Protein AF-A0A3D9VIT6-F1 (afdb_monomer)

Nearest PDB structures (foldseek):
  8cpz-assembly1_E  TM=2.639E-01  e=2.837E+00  Photorhabdus luminescens
  5lg4-assembly1_A  TM=2.967E-01  e=9.299E+00  Saccharomyces cerevisiae S288C
  8otz-assembly1_DW  TM=2.048E-01  e=6.835E+00  Bos taurus

Organism: Thermasporomyces composti (NCBI:txid696763)

Radius of gyration: 24.79 Å; Cα contacts (8 Å, |Δi|>4): 237; chains: 1; bounding box: 64×34×78 Å

Structure (mmCIF, N/CA/C/O backbone):
data_AF-A0A3D9VIT6-F1
#
_entry.id   AF-A0A3D9VIT6-F1
#
loop_
_atom_site.group_PDB
_atom_site.id
_atom_site.type_symbol
_atom_site.label_atom_id
_atom_site.label_alt_id
_atom_site.label_comp_id
_atom_site.label_asym_id
_atom_site.label_entity_id
_atom_site.label_seq_id
_atom_site.pdbx_PDB_ins_code
_atom_site.Cartn_x
_atom_site.Cartn_y
_atom_site.Cartn_z
_atom_site.occupancy
_atom_site.B_iso_or_equiv
_atom_site.auth_seq_id
_atom_site.auth_comp_id
_atom_site.auth_asym_id
_atom_site.auth_atom_id
_atom_site.pdbx_PDB_model_num
ATOM 1 N N . MET A 1 1 ? 22.195 10.226 -7.897 1.00 50.00 1 MET A N 1
ATOM 2 C CA . MET A 1 1 ? 22.015 10.566 -6.469 1.00 50.00 1 MET A CA 1
ATOM 3 C C . MET A 1 1 ? 22.936 9.678 -5.651 1.00 50.00 1 MET A C 1
ATOM 5 O O . MET A 1 1 ? 23.119 8.538 -6.069 1.00 50.00 1 MET A O 1
ATOM 9 N N . PRO A 1 2 ? 23.545 10.179 -4.566 1.00 62.66 2 PRO A N 1
ATOM 10 C CA . PRO A 1 2 ? 24.382 9.355 -3.700 1.00 62.66 2 PRO A CA 1
ATOM 11 C C . PRO A 1 2 ? 23.553 8.213 -3.101 1.00 62.66 2 PRO A C 1
ATOM 13 O O . PRO A 1 2 ? 22.406 8.417 -2.701 1.00 62.66 2 PRO A O 1
ATOM 16 N N . THR A 1 3 ? 24.118 7.007 -3.085 1.00 66.06 3 THR A N 1
ATOM 17 C CA . THR A 1 3 ? 23.559 5.877 -2.337 1.00 66.06 3 THR A CA 1
ATOM 18 C C . THR A 1 3 ? 23.499 6.252 -0.859 1.00 66.06 3 THR A C 1
ATOM 20 O O . THR A 1 3 ? 24.481 6.819 -0.368 1.00 66.06 3 THR A O 1
ATOM 23 N N . PRO A 1 4 ? 22.399 5.946 -0.148 1.00 63.22 4 PRO A N 1
ATOM 24 C CA . PRO A 1 4 ? 22.295 6.286 1.259 1.00 63.22 4 PRO A CA 1
ATOM 25 C C . PRO A 1 4 ? 23.448 5.649 2.027 1.00 63.22 4 PRO A C 1
ATOM 27 O O . PRO A 1 4 ? 23.769 4.472 1.834 1.00 63.22 4 PRO A O 1
ATOM 30 N N . THR A 1 5 ? 24.115 6.439 2.863 1.00 81.75 5 THR A N 1
ATOM 31 C CA . THR A 1 5 ? 25.260 5.928 3.622 1.00 81.75 5 THR A CA 1
ATOM 32 C C . THR A 1 5 ? 24.779 4.916 4.669 1.00 81.75 5 THR A C 1
ATOM 34 O O . THR A 1 5 ? 23.642 5.007 5.143 1.00 81.75 5 THR A O 1
ATOM 37 N N . PRO A 1 6 ? 25.625 3.962 5.105 1.00 75.31 6 PRO A N 1
ATOM 38 C CA . PRO A 1 6 ? 25.268 3.044 6.187 1.00 75.31 6 PRO A CA 1
ATOM 39 C C . PRO A 1 6 ? 24.760 3.777 7.437 1.00 75.31 6 PRO A C 1
ATOM 41 O O . PRO A 1 6 ? 23.848 3.295 8.100 1.00 75.31 6 PRO A O 1
ATOM 44 N N . ALA A 1 7 ? 25.296 4.971 7.717 1.00 74.88 7 ALA A N 1
ATOM 45 C CA . ALA A 1 7 ? 24.873 5.829 8.819 1.00 74.88 7 AL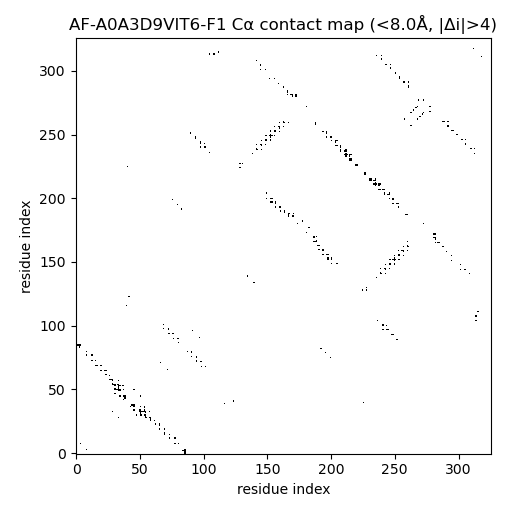A A CA 1
ATOM 46 C C . ALA A 1 7 ? 23.439 6.369 8.657 1.00 74.88 7 ALA A C 1
ATOM 48 O O . ALA A 1 7 ? 22.701 6.423 9.639 1.00 74.88 7 ALA A O 1
ATOM 49 N N . GLU A 1 8 ? 23.012 6.719 7.440 1.00 70.88 8 GLU A N 1
ATOM 50 C CA . GLU A 1 8 ? 21.633 7.148 7.160 1.00 70.88 8 GLU A CA 1
ATOM 51 C C . GLU A 1 8 ? 20.640 6.002 7.353 1.00 70.88 8 GLU A C 1
ATOM 53 O O . GLU A 1 8 ? 19.592 6.192 7.971 1.00 70.88 8 GLU A O 1
ATOM 58 N N . LEU A 1 9 ? 20.993 4.798 6.892 1.00 65.62 9 LEU A N 1
ATOM 59 C CA . LEU A 1 9 ? 20.184 3.593 7.098 1.00 65.62 9 LEU A CA 1
ATOM 60 C C . LEU A 1 9 ? 20.059 3.243 8.589 1.00 65.62 9 LEU A C 1
ATOM 62 O O . LEU A 1 9 ? 18.976 2.887 9.059 1.00 65.62 9 LEU A O 1
ATOM 66 N N . LEU A 1 10 ? 21.145 3.391 9.351 1.00 70.44 10 LEU A N 1
ATOM 67 C CA . LEU A 1 10 ? 21.163 3.160 10.798 1.00 70.44 10 LEU A CA 1
ATOM 68 C C . LEU A 1 10 ? 20.340 4.218 11.545 1.00 70.44 10 LEU A C 1
ATOM 70 O O . LEU A 1 10 ? 19.523 3.873 12.398 1.00 70.44 10 LEU A O 1
ATOM 74 N N . GLY A 1 11 ? 20.484 5.495 11.181 1.00 70.69 11 GLY A N 1
ATOM 75 C CA . GLY A 1 11 ? 19.680 6.593 11.720 1.00 70.69 11 GLY A CA 1
ATOM 76 C C . GLY A 1 11 ? 18.184 6.406 11.460 1.00 70.69 11 GLY A C 1
ATOM 77 O O . GLY A 1 11 ? 17.370 6.638 12.351 1.00 70.69 11 GLY A O 1
ATOM 78 N N . LEU A 1 12 ? 17.822 5.898 10.281 1.00 62.41 12 LEU A N 1
ATOM 79 C CA . LEU A 1 12 ? 16.460 5.502 9.912 1.00 62.41 12 LEU A CA 1
ATOM 80 C C . LEU A 1 12 ? 15.914 4.380 10.798 1.00 62.41 12 LEU A C 1
ATOM 82 O O . LEU A 1 12 ? 14.810 4.494 11.335 1.00 62.41 12 LEU A O 1
ATOM 86 N N . GLY A 1 13 ? 16.696 3.313 10.976 1.00 64.31 13 GLY A N 1
ATOM 87 C CA . GLY A 1 13 ? 16.336 2.209 11.864 1.00 64.31 13 GLY A CA 1
ATOM 88 C C . GLY A 1 13 ? 16.108 2.690 13.297 1.00 64.31 13 GLY A C 1
ATOM 89 O O . GLY A 1 13 ? 15.102 2.344 13.917 1.00 64.31 13 GLY A O 1
ATOM 90 N N . LEU A 1 14 ? 16.988 3.562 13.795 1.00 70.69 14 LEU A N 1
ATOM 91 C CA . LEU A 1 14 ? 16.890 4.147 15.131 1.00 70.69 14 LEU A CA 1
ATOM 92 C C . LEU A 1 14 ? 15.702 5.104 15.272 1.00 70.69 14 LEU A C 1
ATOM 94 O O . LEU A 1 14 ? 15.011 5.048 16.285 1.00 70.69 14 LEU A O 1
ATOM 98 N N . ALA A 1 15 ? 15.413 5.940 14.274 1.00 65.12 15 ALA A N 1
ATOM 99 C CA . ALA A 1 15 ? 14.255 6.833 14.289 1.00 65.12 15 ALA A CA 1
ATOM 100 C C . ALA A 1 15 ? 12.936 6.047 14.273 1.00 65.12 15 ALA A C 1
ATOM 102 O O . ALA A 1 15 ? 12.023 6.357 15.041 1.00 65.12 15 ALA A O 1
ATOM 103 N N . GLY A 1 16 ? 12.852 4.9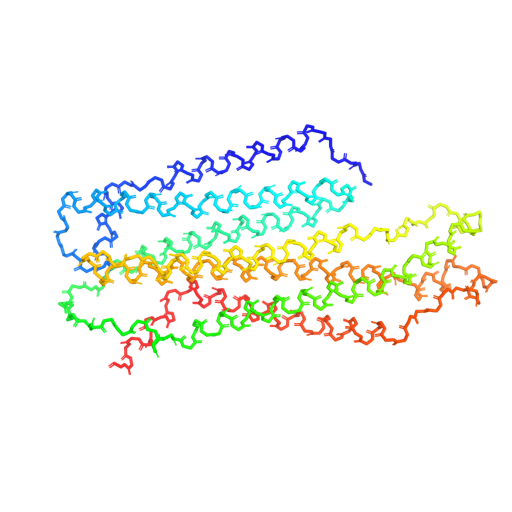87 13.461 1.00 65.31 16 GLY A N 1
ATOM 104 C CA . GLY A 1 16 ? 11.718 4.062 13.455 1.00 65.31 16 GLY A CA 1
ATOM 105 C C . GLY A 1 16 ? 11.545 3.353 14.800 1.00 65.31 16 GLY A C 1
ATOM 106 O O . GLY A 1 16 ? 10.445 3.341 15.354 1.00 65.31 16 GLY A O 1
ATOM 107 N N . ALA A 1 17 ? 12.635 2.839 15.374 1.00 64.94 17 ALA A N 1
ATOM 108 C CA . ALA A 1 17 ? 12.634 2.207 16.693 1.00 64.94 17 ALA A CA 1
ATOM 109 C C . ALA A 1 17 ? 12.287 3.192 17.826 1.00 64.94 17 ALA A C 1
ATOM 111 O O . ALA A 1 17 ? 11.576 2.833 18.763 1.00 64.94 17 ALA A O 1
ATOM 112 N N . ALA A 1 18 ? 12.724 4.448 17.740 1.00 69.88 18 ALA A N 1
ATOM 113 C CA . ALA A 1 18 ? 12.397 5.490 18.708 1.00 69.88 18 ALA A CA 1
ATOM 114 C C . ALA A 1 18 ? 10.925 5.911 18.609 1.00 69.88 18 ALA A C 1
ATOM 116 O O . ALA A 1 18 ? 10.246 5.992 19.632 1.00 69.88 18 ALA A O 1
ATOM 117 N N . ALA A 1 19 ? 10.401 6.114 17.395 1.00 64.75 19 ALA A N 1
ATOM 118 C CA . ALA A 1 19 ? 8.983 6.389 17.162 1.00 64.75 19 ALA A CA 1
ATOM 119 C C . ALA A 1 19 ? 8.105 5.233 17.658 1.00 64.75 19 ALA A C 1
ATOM 121 O O . ALA A 1 19 ? 7.067 5.455 18.282 1.00 64.75 19 ALA A O 1
ATOM 122 N N . ALA A 1 20 ? 8.559 3.997 17.460 1.00 63.09 20 ALA A N 1
ATOM 123 C CA . ALA A 1 20 ? 7.933 2.809 18.010 1.00 63.09 20 ALA A CA 1
ATOM 124 C C . ALA A 1 20 ? 7.961 2.758 19.535 1.00 63.09 20 ALA A C 1
ATOM 126 O O . ALA A 1 20 ? 6.932 2.505 20.155 1.00 63.09 20 ALA A O 1
ATOM 127 N N . GLY A 1 21 ? 9.118 3.016 20.145 1.00 68.44 21 GLY A N 1
ATOM 128 C CA . GLY A 1 21 ? 9.286 3.060 21.594 1.00 68.44 21 GLY A CA 1
ATOM 129 C C . GLY A 1 21 ? 8.421 4.147 22.230 1.00 68.44 21 GLY A C 1
ATOM 130 O O . GLY A 1 21 ? 7.736 3.893 23.220 1.00 68.44 21 GLY A O 1
ATOM 131 N N . LEU A 1 22 ? 8.366 5.334 21.621 1.00 68.69 22 LEU A N 1
ATOM 132 C CA . LEU A 1 22 ? 7.462 6.420 22.008 1.00 68.69 22 LEU A CA 1
ATOM 133 C C . LEU A 1 22 ? 6.002 6.005 21.837 1.00 68.69 22 LEU A C 1
ATOM 135 O O . LEU A 1 22 ? 5.212 6.184 22.760 1.00 68.69 22 LEU A O 1
ATOM 139 N N . GLY A 1 23 ? 5.652 5.381 20.713 1.00 65.62 23 GLY A N 1
ATOM 140 C CA . GLY A 1 23 ? 4.330 4.811 20.476 1.00 65.62 23 GLY A CA 1
ATOM 141 C C . GLY A 1 23 ? 3.940 3.803 21.558 1.00 65.62 23 GLY A C 1
ATOM 142 O O . GLY A 1 23 ? 2.869 3.922 22.146 1.00 65.62 23 GLY A O 1
ATOM 143 N N . LEU A 1 24 ? 4.815 2.855 21.902 1.00 67.75 24 LEU A N 1
ATOM 144 C CA . LEU A 1 24 ? 4.611 1.872 22.975 1.00 67.75 24 LEU A CA 1
ATOM 145 C C . LEU A 1 24 ? 4.418 2.556 24.325 1.00 67.75 24 LEU A C 1
ATOM 147 O O . LEU A 1 24 ? 3.486 2.235 25.063 1.00 67.75 24 LEU A O 1
ATOM 151 N N . ARG A 1 25 ? 5.251 3.551 24.625 1.00 72.06 25 ARG A N 1
ATOM 152 C CA . ARG A 1 25 ? 5.219 4.266 25.899 1.00 72.06 25 ARG A CA 1
ATOM 153 C C . ARG A 1 25 ? 3.948 5.101 26.052 1.00 72.06 25 ARG A C 1
ATOM 155 O O . ARG A 1 25 ? 3.265 4.974 27.065 1.00 72.06 25 ARG A O 1
ATOM 162 N N . PHE A 1 26 ? 3.566 5.876 25.037 1.00 64.88 26 PHE A N 1
ATOM 163 C CA . PHE A 1 26 ? 2.322 6.660 25.032 1.00 64.88 26 PHE A CA 1
ATOM 164 C C . PHE A 1 26 ? 1.064 5.795 24.940 1.00 64.88 26 PHE A C 1
ATOM 166 O O . PHE A 1 26 ? -0.017 6.186 25.405 1.00 64.88 26 PHE A O 1
ATOM 173 N N . SER A 1 27 ? 1.190 4.615 24.338 1.00 65.12 27 SER A N 1
ATOM 174 C CA . SER A 1 27 ? 0.074 3.699 24.159 1.00 65.12 27 SER A CA 1
ATOM 175 C C . SER A 1 27 ? -0.198 2.831 25.379 1.00 65.12 27 SER A C 1
ATOM 177 O O . SER A 1 27 ? -1.279 2.239 25.400 1.00 65.12 27 SER A O 1
ATOM 179 N N . SER A 1 28 ? 0.680 2.830 26.396 1.00 74.62 28 SER A N 1
ATOM 180 C CA . SER A 1 28 ? 0.447 2.160 27.677 1.00 74.62 28 SER A CA 1
ATOM 181 C C . SER A 1 28 ? -0.888 2.643 28.278 1.00 74.62 28 SER A C 1
ATOM 183 O O . SER A 1 28 ? -1.059 3.816 28.632 1.00 74.62 28 SER A O 1
ATOM 185 N N . PRO A 1 29 ? -1.928 1.792 28.286 1.00 73.88 29 PRO A N 1
ATOM 186 C CA . PRO A 1 29 ? -3.218 2.186 28.823 1.00 73.88 29 PRO A CA 1
ATOM 187 C C . PRO A 1 29 ? -3.106 2.266 30.346 1.00 73.88 29 PRO A C 1
ATOM 189 O O . PRO A 1 29 ? -2.609 1.343 31.000 1.00 73.88 29 PRO A O 1
ATOM 192 N N . THR A 1 30 ? -3.542 3.402 30.888 1.00 86.75 30 THR A N 1
ATOM 193 C CA . THR A 1 30 ? -3.724 3.620 32.323 1.00 86.75 30 THR A CA 1
ATOM 194 C C . THR A 1 30 ? -5.074 3.044 32.765 1.00 86.75 30 THR A C 1
ATOM 196 O O . THR A 1 30 ? -5.976 2.929 31.929 1.00 86.75 30 THR A O 1
ATOM 199 N N . PRO A 1 31 ? -5.273 2.742 34.061 1.00 86.88 31 PRO A N 1
ATOM 200 C CA . PRO A 1 31 ? -6.563 2.272 34.579 1.00 86.88 31 PRO A CA 1
ATOM 201 C C . PRO A 1 31 ? -7.725 3.202 34.202 1.00 86.88 31 PRO A C 1
ATOM 203 O O . PRO A 1 31 ? -8.774 2.738 33.776 1.00 86.88 31 PRO A O 1
ATOM 206 N N . ARG A 1 32 ? -7.490 4.525 34.196 1.00 87.56 32 ARG A N 1
ATOM 207 C CA . ARG A 1 32 ? -8.454 5.540 33.723 1.00 87.56 32 ARG A CA 1
ATOM 208 C C . ARG A 1 32 ? -8.879 5.359 32.262 1.00 87.56 32 ARG A C 1
ATOM 210 O O . ARG A 1 32 ? -10.003 5.696 31.902 1.00 87.56 32 ARG A O 1
ATOM 217 N N . ARG A 1 33 ? -7.990 4.863 31.390 1.00 82.56 33 ARG A N 1
ATOM 218 C CA . ARG A 1 33 ? -8.341 4.518 30.000 1.00 82.56 33 ARG A CA 1
ATOM 219 C C . ARG A 1 33 ? -9.168 3.234 29.938 1.00 82.56 33 ARG A C 1
ATOM 221 O O . ARG A 1 33 ? -10.059 3.168 29.098 1.00 82.56 33 ARG A O 1
ATOM 228 N N . GLY A 1 34 ? -8.896 2.260 30.809 1.00 82.19 34 GLY A N 1
ATOM 229 C CA . GLY A 1 34 ? -9.725 1.061 30.977 1.00 82.19 34 GLY A CA 1
ATOM 230 C C . GLY A 1 34 ? -11.140 1.414 31.438 1.00 82.19 34 GLY A C 1
ATOM 231 O O . GLY A 1 34 ? -12.108 1.017 30.801 1.00 82.19 34 GLY A O 1
ATOM 232 N N . GLU A 1 35 ? -11.255 2.275 32.447 1.00 88.62 35 GLU A N 1
ATOM 233 C CA . GLU A 1 35 ? -12.524 2.814 32.947 1.00 88.62 35 GLU A CA 1
ATOM 234 C C . GLU A 1 35 ? -13.296 3.562 31.853 1.00 88.62 35 GLU A C 1
ATOM 236 O O . GLU A 1 35 ? -14.455 3.262 31.579 1.00 88.62 35 GLU A O 1
ATOM 241 N N . ALA A 1 36 ? -12.633 4.497 31.160 1.00 81.62 36 ALA A N 1
ATOM 242 C CA . ALA A 1 36 ? -13.229 5.237 30.052 1.00 81.62 36 ALA A CA 1
ATOM 243 C C . ALA A 1 36 ? -13.733 4.307 28.944 1.00 81.62 36 ALA A C 1
ATOM 245 O O . ALA A 1 36 ? -14.784 4.556 28.354 1.00 81.62 36 ALA A O 1
ATOM 246 N N . PHE A 1 37 ? -12.969 3.256 28.651 1.00 78.69 37 PHE A N 1
ATOM 247 C CA . PHE A 1 37 ? -13.319 2.249 27.665 1.00 78.69 37 PHE A CA 1
ATOM 248 C C . PHE A 1 37 ? -14.556 1.444 28.095 1.00 78.69 37 PHE A C 1
ATOM 250 O O . PHE A 1 37 ? -15.512 1.379 27.327 1.00 78.69 37 PHE A O 1
ATOM 257 N N . LEU A 1 38 ? -14.588 0.930 29.326 1.00 79.81 38 LEU A N 1
ATOM 258 C CA . LEU A 1 38 ? -15.734 0.196 29.877 1.00 79.81 38 LEU A CA 1
ATOM 259 C C . LEU A 1 38 ? -16.996 1.069 29.959 1.00 79.81 38 LEU A C 1
ATOM 261 O O . LEU A 1 38 ? -18.077 0.628 29.569 1.00 79.81 38 LEU A O 1
ATOM 265 N N . GLN A 1 39 ? -16.854 2.338 30.347 1.00 81.19 39 GLN A N 1
ATOM 266 C CA . GLN A 1 39 ? -17.941 3.324 30.329 1.00 81.19 39 GLN A CA 1
ATOM 267 C C . GLN A 1 39 ? -18.477 3.568 28.914 1.00 81.19 39 GLN A C 1
ATOM 269 O O . GLN A 1 39 ? -19.689 3.617 28.715 1.00 81.19 39 GLN A O 1
ATOM 274 N N . CYS A 1 40 ? -17.600 3.689 27.908 1.00 71.19 40 CYS A N 1
ATOM 275 C CA . CYS A 1 40 ? -18.025 3.811 26.506 1.00 71.19 40 CYS A CA 1
ATOM 276 C C . CYS A 1 40 ? -18.786 2.573 26.022 1.00 71.19 40 CYS A C 1
ATOM 278 O O . CYS A 1 40 ? -19.615 2.674 25.121 1.00 71.19 40 CYS A O 1
ATOM 280 N N . CYS A 1 41 ? -18.504 1.420 26.618 1.00 65.81 41 CYS A N 1
ATOM 281 C CA . CYS A 1 41 ? -19.188 0.166 26.349 1.00 65.81 41 CYS A CA 1
ATOM 282 C C . CYS A 1 41 ? -20.458 -0.030 27.194 1.00 65.81 41 CYS A C 1
ATOM 284 O O . CYS A 1 41 ? -21.109 -1.063 27.072 1.00 65.81 41 CYS A O 1
ATOM 286 N N . GLY A 1 42 ? -20.847 0.962 28.004 1.00 74.19 42 GLY A N 1
ATOM 287 C CA . GLY A 1 42 ? -22.096 0.951 28.763 1.00 74.19 42 GLY A CA 1
ATOM 288 C C . GLY A 1 42 ? -22.000 0.380 30.177 1.00 74.19 42 GLY A C 1
ATOM 289 O O . GLY A 1 42 ? -23.034 0.222 30.825 1.00 74.19 42 GLY A O 1
ATOM 290 N N . VAL A 1 43 ? -20.799 0.090 30.683 1.00 77.94 43 VAL A N 1
ATOM 291 C CA . VAL A 1 43 ? -20.600 -0.309 32.084 1.00 77.94 43 VAL A CA 1
ATOM 292 C C . VAL A 1 43 ? -20.678 0.947 32.955 1.00 77.94 43 VAL A C 1
ATOM 294 O O . VAL A 1 43 ? -19.792 1.797 32.915 1.00 77.94 43 VAL A O 1
ATOM 297 N N . ALA A 1 44 ? -21.774 1.100 33.704 1.00 82.62 44 ALA A N 1
ATOM 298 C CA . ALA A 1 44 ? -22.088 2.342 34.420 1.00 82.62 44 ALA A CA 1
ATOM 299 C C . ALA A 1 44 ? -21.147 2.637 35.605 1.00 82.62 44 ALA A C 1
ATOM 301 O O . ALA A 1 44 ? -20.917 3.801 35.922 1.00 82.62 44 ALA A O 1
ATOM 302 N N . ALA A 1 45 ? -20.600 1.599 36.241 1.00 89.62 45 ALA A N 1
ATOM 303 C CA . ALA A 1 45 ? -19.676 1.712 37.367 1.00 89.62 45 ALA A CA 1
ATOM 304 C C . ALA A 1 45 ? -18.671 0.547 37.326 1.00 89.62 45 ALA A C 1
ATOM 306 O O . ALA A 1 45 ? -18.852 -0.430 38.054 1.00 89.62 45 ALA A O 1
ATOM 307 N N . PRO A 1 46 ? -17.669 0.596 36.428 1.00 85.94 46 PRO A N 1
ATOM 308 C CA . PRO A 1 46 ? -16.703 -0.485 36.305 1.00 85.94 46 PRO A CA 1
ATOM 309 C C . PRO A 1 46 ? -15.873 -0.590 37.583 1.00 85.94 46 PRO A C 1
ATOM 311 O O . PRO A 1 46 ? -15.414 0.419 38.129 1.00 85.94 46 PRO A O 1
ATOM 314 N N . THR A 1 47 ? -15.677 -1.810 38.069 1.00 91.50 47 THR A N 1
ATOM 315 C CA . THR A 1 47 ? -14.854 -2.035 39.263 1.00 91.50 47 THR A CA 1
ATOM 316 C C . THR A 1 47 ? -13.375 -1.735 38.963 1.00 91.50 47 THR A C 1
ATOM 318 O O . THR A 1 47 ? -12.957 -1.770 37.798 1.00 91.50 47 THR A O 1
ATOM 321 N N . PRO A 1 48 ? -12.538 -1.433 39.977 1.00 94.00 48 PRO A N 1
ATOM 322 C CA . PRO A 1 48 ? -11.106 -1.205 39.766 1.00 94.00 48 PRO A CA 1
ATOM 323 C C . PRO A 1 48 ? -10.423 -2.394 39.077 1.00 94.00 48 PRO A C 1
ATOM 325 O O . PRO A 1 48 ? -9.614 -2.200 38.170 1.00 94.00 48 PRO A O 1
ATOM 328 N N . GLU A 1 49 ? -10.818 -3.617 39.445 1.00 86.88 49 GLU A N 1
ATOM 329 C CA . GLU A 1 49 ? -10.324 -4.852 38.834 1.00 86.88 49 GLU A CA 1
ATOM 330 C C . GLU A 1 49 ? -10.732 -4.984 37.360 1.00 86.88 49 GLU A C 1
ATOM 332 O O . GLU A 1 49 ? -9.904 -5.337 36.521 1.00 86.88 49 GLU A O 1
ATOM 337 N N . GLU A 1 50 ? -11.981 -4.664 37.007 1.00 85.31 50 GLU A N 1
ATOM 338 C CA . GLU A 1 50 ? -12.431 -4.639 35.608 1.00 85.31 50 GLU A CA 1
ATOM 339 C C . GLU A 1 50 ? -11.659 -3.598 34.795 1.00 85.31 50 GLU A C 1
ATOM 341 O O . GLU A 1 50 ? -11.233 -3.875 33.671 1.00 85.31 50 GLU A O 1
ATOM 346 N N . CYS A 1 51 ? -11.421 -2.414 35.366 1.00 89.56 51 CYS A N 1
ATOM 347 C CA . CYS A 1 51 ? -10.636 -1.360 34.724 1.00 89.56 51 CYS A CA 1
ATOM 348 C C . CYS A 1 51 ? -9.196 -1.809 34.453 1.00 89.56 51 CYS A C 1
ATOM 350 O O . CYS A 1 51 ? -8.643 -1.505 33.392 1.00 89.56 51 CYS A O 1
ATOM 352 N N . GLU A 1 52 ? -8.587 -2.541 35.385 1.00 88.44 52 GLU A N 1
ATOM 353 C CA . GLU A 1 52 ? -7.236 -3.079 35.242 1.00 88.44 52 GLU A CA 1
ATOM 354 C C . GLU A 1 52 ? -7.170 -4.222 34.218 1.00 88.44 52 GLU A C 1
ATOM 356 O O . GLU A 1 52 ? -6.270 -4.235 33.369 1.00 88.44 52 GLU A O 1
ATOM 361 N N . ARG A 1 53 ? -8.165 -5.119 34.196 1.00 82.50 53 ARG A N 1
ATOM 362 C CA . ARG A 1 53 ? -8.295 -6.157 33.157 1.00 82.50 53 ARG A CA 1
ATOM 363 C C . ARG A 1 53 ? -8.496 -5.542 31.775 1.00 82.50 53 ARG A C 1
ATOM 365 O O . ARG A 1 53 ? -7.785 -5.900 30.839 1.00 82.50 53 ARG A O 1
ATOM 372 N N . ALA A 1 54 ? -9.376 -4.550 31.648 1.00 81.19 54 ALA A N 1
ATOM 373 C CA . ALA A 1 54 ? -9.605 -3.830 30.396 1.00 81.19 54 ALA A CA 1
ATOM 374 C C . ALA A 1 54 ? -8.353 -3.074 29.926 1.00 81.19 54 ALA A C 1
ATOM 376 O O . ALA A 1 54 ? -8.025 -3.078 28.738 1.00 81.19 54 ALA A O 1
ATOM 377 N N . ALA A 1 55 ? -7.610 -2.449 30.844 1.00 84.94 55 ALA A N 1
ATOM 378 C CA . ALA A 1 55 ? -6.338 -1.814 30.518 1.00 84.94 55 ALA A CA 1
ATOM 379 C C . ALA A 1 55 ? -5.304 -2.848 30.043 1.00 84.94 55 ALA A C 1
ATOM 381 O O . ALA A 1 55 ? -4.645 -2.629 29.027 1.00 84.94 55 ALA A O 1
ATOM 382 N N . THR A 1 56 ? -5.190 -3.990 30.720 1.00 82.69 56 THR A N 1
ATOM 383 C CA . THR A 1 56 ? -4.275 -5.076 30.334 1.00 82.69 56 THR A CA 1
ATOM 384 C C . THR A 1 56 ? -4.626 -5.633 28.958 1.00 82.69 56 THR A C 1
ATOM 386 O O . THR A 1 56 ? -3.752 -5.731 28.094 1.00 82.69 56 THR A O 1
ATOM 389 N N . TYR A 1 57 ? -5.913 -5.865 28.702 1.00 78.31 57 TYR A N 1
ATOM 390 C CA . TYR A 1 57 ? -6.429 -6.267 27.397 1.00 78.31 57 TYR A CA 1
ATOM 391 C C . TYR A 1 57 ? -6.040 -5.265 26.298 1.00 78.31 57 TYR A C 1
ATOM 393 O O . TYR A 1 57 ? -5.436 -5.631 25.287 1.00 78.31 57 TYR A O 1
ATOM 401 N N . LEU A 1 58 ? -6.306 -3.969 26.511 1.00 78.12 58 LEU A N 1
ATOM 402 C CA . LEU A 1 58 ? -5.952 -2.914 25.554 1.00 78.12 58 LEU A CA 1
ATOM 403 C C . LEU A 1 58 ? -4.442 -2.836 25.311 1.00 78.12 58 LEU A C 1
ATOM 405 O O . LEU A 1 58 ? -4.025 -2.513 24.198 1.00 78.12 58 LEU A O 1
ATOM 409 N N . ARG A 1 59 ? -3.626 -3.119 26.332 1.00 83.19 59 ARG A N 1
ATOM 410 C CA . ARG A 1 59 ? -2.161 -3.105 26.249 1.00 83.19 59 ARG A CA 1
ATOM 411 C C . ARG A 1 59 ? -1.671 -4.234 25.356 1.00 83.19 59 ARG A C 1
ATOM 413 O O . ARG A 1 59 ? -0.921 -3.971 24.421 1.00 83.19 59 ARG A O 1
ATOM 420 N N . GLN A 1 60 ? -2.148 -5.449 25.604 1.00 76.50 60 GLN A N 1
ATOM 421 C CA . GLN A 1 60 ? -1.769 -6.636 24.843 1.00 76.50 60 GLN A CA 1
ATOM 422 C C . GLN A 1 60 ? -2.202 -6.506 23.374 1.00 76.50 60 GLN A C 1
ATOM 424 O O . GLN A 1 60 ? -1.425 -6.779 22.461 1.00 76.50 60 GLN A O 1
ATOM 429 N N . HIS A 1 61 ? -3.404 -5.974 23.129 1.00 70.94 61 HIS A N 1
ATOM 430 C CA . HIS A 1 61 ? -3.912 -5.771 21.772 1.00 70.94 61 HIS A CA 1
ATOM 431 C C . HIS A 1 61 ? -3.172 -4.656 21.015 1.00 70.94 61 HIS A C 1
ATOM 433 O O . HIS A 1 61 ? -2.858 -4.801 19.832 1.00 70.94 61 HIS A O 1
ATOM 439 N N . ARG A 1 62 ? -2.834 -3.548 21.694 1.00 75.38 62 ARG A N 1
ATOM 440 C CA . ARG A 1 62 ? -2.006 -2.482 21.106 1.00 75.38 62 ARG A CA 1
ATOM 441 C C . ARG A 1 62 ? -0.588 -2.943 20.829 1.00 75.38 62 ARG A C 1
ATOM 443 O O . ARG A 1 62 ? -0.046 -2.526 19.818 1.00 75.38 62 ARG A O 1
ATOM 450 N N . GLN A 1 63 ? -0.002 -3.786 21.674 1.00 74.75 63 GLN A N 1
ATOM 451 C CA . GLN A 1 63 ? 1.339 -4.318 21.442 1.00 74.75 63 GLN A CA 1
ATOM 452 C C . GLN A 1 63 ? 1.403 -5.140 20.162 1.00 74.75 63 GLN A C 1
ATOM 454 O O . GLN A 1 63 ? 2.304 -4.907 19.372 1.00 74.75 63 GLN A O 1
ATOM 459 N N . ILE A 1 64 ? 0.432 -6.020 19.901 1.00 70.00 64 ILE A N 1
ATOM 460 C CA . ILE A 1 64 ? 0.408 -6.802 18.654 1.00 70.00 64 ILE A CA 1
ATOM 461 C C . ILE A 1 64 ? 0.310 -5.873 17.443 1.00 70.00 64 ILE A C 1
ATOM 463 O O . ILE A 1 64 ? 1.088 -6.004 16.504 1.00 70.00 64 ILE A O 1
ATOM 467 N N . PHE A 1 65 ? -0.605 -4.901 17.474 1.00 68.31 65 PHE A N 1
ATOM 468 C CA . PHE A 1 65 ? -0.794 -3.983 16.350 1.00 68.31 65 PHE A CA 1
ATOM 469 C C . PHE A 1 65 ? 0.414 -3.075 16.136 1.00 68.31 65 PHE A C 1
ATOM 471 O O . PHE A 1 65 ? 0.818 -2.813 15.008 1.00 68.31 65 PHE A O 1
ATOM 478 N N . LEU A 1 66 ? 1.000 -2.599 17.231 1.00 70.00 66 LEU A N 1
ATOM 479 C CA . LEU A 1 66 ? 2.153 -1.727 17.192 1.00 70.00 66 LEU A CA 1
ATOM 480 C C . LEU A 1 66 ? 3.374 -2.505 16.731 1.00 70.00 66 LEU A C 1
ATOM 482 O O . LEU A 1 66 ? 4.035 -2.013 15.839 1.00 70.00 66 LEU A O 1
ATOM 486 N N . VAL A 1 67 ? 3.619 -3.721 17.222 1.00 68.50 67 VAL A N 1
ATOM 487 C CA . VAL A 1 67 ? 4.663 -4.607 16.688 1.00 68.50 67 VAL A CA 1
ATOM 488 C C . VAL A 1 67 ? 4.426 -4.860 15.206 1.00 68.50 67 VAL A C 1
ATOM 490 O O . VAL A 1 67 ? 5.365 -4.740 14.436 1.00 68.50 67 VAL A O 1
ATOM 493 N N . LEU A 1 68 ? 3.195 -5.120 14.767 1.00 66.88 68 LEU A N 1
ATOM 494 C CA . LEU A 1 68 ? 2.919 -5.326 13.348 1.00 66.88 68 LEU A CA 1
ATOM 495 C C . LEU A 1 68 ? 3.244 -4.067 12.529 1.00 66.88 68 LEU A C 1
ATOM 497 O O . LEU A 1 68 ? 3.996 -4.151 11.574 1.00 66.88 68 LEU A O 1
ATOM 501 N N . VAL A 1 69 ? 2.769 -2.885 12.922 1.00 67.94 69 VAL A N 1
ATOM 502 C CA . VAL A 1 69 ? 3.027 -1.624 12.197 1.00 67.94 69 VAL A CA 1
ATOM 503 C C . VAL A 1 69 ? 4.500 -1.211 12.269 1.00 67.94 69 VAL A C 1
ATOM 505 O O . VAL A 1 69 ? 5.083 -0.801 11.271 1.00 67.94 69 VAL A O 1
ATOM 508 N N . VAL A 1 70 ? 5.121 -1.337 13.436 1.00 65.50 70 VAL A N 1
ATOM 509 C CA . VAL A 1 70 ? 6.516 -0.962 13.693 1.00 65.50 70 VAL A CA 1
ATOM 510 C C . VAL A 1 70 ? 7.496 -1.954 13.115 1.00 65.50 70 VAL A C 1
ATOM 512 O O . VAL A 1 70 ? 8.602 -1.554 12.813 1.00 65.50 70 VAL A O 1
ATOM 515 N N . LEU A 1 71 ? 7.166 -3.231 12.984 1.00 65.75 71 LEU A N 1
ATOM 516 C CA . LEU A 1 71 ? 8.071 -4.176 12.342 1.00 65.75 71 LEU A CA 1
ATOM 517 C C . LEU A 1 71 ? 7.882 -4.114 10.827 1.00 65.75 71 LEU A C 1
ATOM 519 O O . LEU A 1 71 ? 8.856 -4.078 10.081 1.00 65.75 71 LEU A O 1
ATOM 523 N N . LEU A 1 72 ? 6.627 -4.040 10.374 1.00 68.25 72 LEU A N 1
ATOM 524 C CA . LEU A 1 72 ? 6.299 -4.035 8.957 1.00 68.25 72 LEU A CA 1
ATOM 525 C C . LEU A 1 72 ? 6.778 -2.742 8.298 1.00 68.25 72 LEU A C 1
ATOM 527 O O . LEU A 1 72 ? 7.482 -2.819 7.310 1.00 68.25 72 LEU A O 1
ATOM 531 N N . VAL A 1 73 ? 6.494 -1.548 8.825 1.00 66.12 73 VAL A N 1
ATOM 532 C CA . VAL A 1 73 ? 6.820 -0.303 8.102 1.00 66.12 73 VAL A CA 1
ATOM 533 C C . VAL A 1 73 ? 8.330 -0.068 7.921 1.00 66.12 73 VAL A C 1
ATOM 535 O O . VAL A 1 73 ? 8.759 0.060 6.774 1.00 66.12 73 VAL A O 1
ATOM 538 N N . PRO A 1 74 ? 9.179 -0.039 8.961 1.00 62.31 74 PRO A N 1
ATOM 539 C CA . PRO A 1 74 ? 10.623 0.068 8.777 1.00 62.31 74 PRO A CA 1
ATOM 540 C C . PRO A 1 74 ? 11.241 -1.204 8.189 1.00 62.31 74 PRO A C 1
ATOM 542 O O . PRO A 1 74 ? 12.240 -1.082 7.494 1.00 62.31 74 PRO A O 1
ATOM 545 N N . GLY A 1 75 ? 10.648 -2.392 8.368 1.00 66.75 75 GLY A N 1
ATOM 546 C CA . GLY A 1 75 ? 11.069 -3.599 7.648 1.00 66.75 75 GLY A CA 1
ATOM 547 C C . GLY A 1 75 ? 10.890 -3.454 6.133 1.00 66.75 75 GLY A C 1
ATOM 548 O O . GLY A 1 75 ? 11.830 -3.667 5.373 1.00 66.75 75 GLY A O 1
ATOM 549 N N . LEU A 1 76 ? 9.718 -2.988 5.694 1.00 65.81 76 LEU A N 1
ATOM 550 C CA . LEU A 1 76 ? 9.419 -2.644 4.301 1.00 65.81 76 LEU A CA 1
ATOM 551 C C . LEU A 1 76 ? 10.349 -1.532 3.803 1.00 65.81 76 LEU A C 1
ATOM 553 O O . LEU A 1 76 ? 10.916 -1.644 2.721 1.00 65.81 76 LEU A O 1
ATOM 557 N N . THR A 1 77 ? 10.555 -0.490 4.612 1.00 64.12 77 THR A N 1
ATOM 558 C CA . THR A 1 77 ? 11.437 0.642 4.280 1.00 64.12 77 THR A CA 1
ATOM 559 C C . THR A 1 77 ? 12.888 0.181 4.111 1.00 64.12 77 THR A C 1
ATOM 561 O O . THR A 1 77 ? 13.531 0.509 3.116 1.00 64.12 77 THR A O 1
ATOM 564 N N . GLY A 1 78 ? 13.398 -0.639 5.031 1.00 65.38 78 GLY A N 1
ATOM 565 C CA . GLY A 1 78 ? 14.746 -1.203 4.979 1.00 65.38 78 GLY A CA 1
ATOM 566 C C . GLY A 1 78 ? 14.939 -2.123 3.777 1.00 65.38 78 GLY A C 1
ATOM 567 O O . GLY A 1 78 ? 15.908 -1.962 3.040 1.00 65.38 78 GLY A O 1
ATOM 568 N N . LEU A 1 79 ? 13.978 -3.015 3.509 1.00 66.81 79 LEU A N 1
ATOM 569 C CA . LEU A 1 79 ? 13.996 -3.871 2.319 1.00 66.81 79 LEU A CA 1
ATOM 570 C C . LEU A 1 79 ? 14.002 -3.048 1.026 1.00 66.81 79 LEU A C 1
ATOM 572 O O . LEU A 1 79 ? 14.750 -3.371 0.110 1.00 66.81 79 LEU A O 1
ATOM 576 N N . THR A 1 80 ? 13.230 -1.959 0.954 1.00 64.81 80 THR A N 1
ATOM 577 C CA . THR A 1 80 ? 13.250 -1.065 -0.217 1.00 64.81 80 THR A CA 1
ATOM 578 C C . THR A 1 80 ? 14.566 -0.304 -0.362 1.00 64.81 80 THR A C 1
ATOM 580 O O . THR A 1 80 ? 15.036 -0.127 -1.483 1.00 64.81 80 THR A O 1
ATOM 583 N N . ALA A 1 81 ? 15.191 0.102 0.744 1.00 65.00 81 ALA A N 1
ATOM 584 C CA . ALA A 1 81 ? 16.467 0.810 0.725 1.00 65.00 81 ALA A CA 1
ATOM 585 C C . ALA A 1 81 ? 17.629 -0.093 0.275 1.00 65.00 81 ALA A C 1
ATOM 587 O O . ALA A 1 81 ? 18.512 0.363 -0.450 1.00 65.00 81 ALA A O 1
ATOM 588 N N . LEU A 1 82 ? 17.595 -1.383 0.629 1.00 66.69 82 LEU A N 1
ATOM 589 C CA . LEU A 1 82 ? 18.585 -2.377 0.194 1.00 66.69 82 LEU A CA 1
ATOM 590 C C . LEU A 1 82 ? 18.587 -2.614 -1.323 1.00 66.69 82 LEU A C 1
ATOM 592 O O . LEU A 1 82 ? 19.595 -3.060 -1.863 1.00 66.69 82 LEU A O 1
ATOM 596 N N . VAL A 1 83 ? 17.496 -2.291 -2.025 1.00 68.00 83 VAL A N 1
ATOM 597 C CA . VAL A 1 83 ? 17.423 -2.416 -3.492 1.00 68.00 83 VAL A CA 1
ATOM 598 C C . VAL A 1 83 ? 18.191 -1.287 -4.209 1.00 68.00 83 VAL A C 1
ATOM 600 O O . VAL A 1 83 ? 18.413 -1.371 -5.411 1.00 68.00 83 VAL A O 1
ATOM 603 N N . GLY A 1 84 ? 18.688 -0.270 -3.490 1.00 56.94 84 GLY A N 1
ATOM 604 C CA . GLY A 1 84 ? 19.782 0.595 -3.962 1.00 56.94 84 GLY A CA 1
ATOM 605 C C . GLY A 1 84 ? 19.450 1.601 -5.073 1.00 56.94 84 GLY A C 1
ATOM 606 O O . GLY A 1 84 ? 20.346 2.289 -5.557 1.00 56.94 84 GLY A O 1
ATOM 607 N N . GLU A 1 85 ? 18.188 1.745 -5.477 1.00 58.31 85 GLU A N 1
ATOM 608 C CA . GLU A 1 85 ? 17.790 2.704 -6.513 1.00 58.31 85 GLU A CA 1
ATOM 609 C C . GLU A 1 85 ? 17.433 4.064 -5.886 1.00 58.31 85 GLU A C 1
ATOM 611 O O . GLU A 1 85 ? 16.492 4.172 -5.102 1.00 58.31 85 GLU A O 1
ATOM 616 N N . GLY A 1 86 ? 18.196 5.108 -6.232 1.00 55.06 86 GLY A N 1
ATOM 617 C CA . GLY A 1 86 ? 18.224 6.445 -5.612 1.00 55.06 86 GLY A CA 1
ATOM 618 C C . GLY A 1 86 ? 16.961 7.321 -5.682 1.00 55.06 86 GLY A C 1
ATOM 619 O O . GLY A 1 86 ? 17.079 8.542 -5.672 1.00 55.06 86 GLY A O 1
ATOM 620 N N . GLU A 1 87 ? 15.758 6.750 -5.710 1.00 59.19 87 GLU A N 1
ATOM 621 C CA . GLU A 1 87 ? 14.497 7.467 -5.479 1.00 59.19 87 GLU A CA 1
ATOM 622 C C . GLU A 1 87 ? 14.098 7.402 -4.001 1.00 59.19 87 GLU A C 1
ATOM 624 O O . GLU A 1 87 ? 13.022 6.920 -3.634 1.00 59.19 87 GLU A O 1
ATOM 629 N N . ALA A 1 88 ? 14.971 7.916 -3.132 1.00 56.47 88 ALA A N 1
ATOM 630 C CA . ALA A 1 88 ? 14.702 8.004 -1.700 1.00 56.47 88 ALA A CA 1
ATOM 631 C C . ALA A 1 88 ? 13.323 8.643 -1.424 1.00 56.47 88 ALA A C 1
ATOM 633 O O . ALA A 1 88 ? 12.596 8.196 -0.544 1.00 56.47 88 ALA A O 1
ATOM 634 N N . SER A 1 89 ? 12.907 9.631 -2.225 1.00 58.62 89 SER A N 1
ATOM 635 C CA . SER A 1 89 ? 11.634 10.354 -2.074 1.00 58.62 89 SER A CA 1
ATOM 636 C C . SER A 1 89 ? 10.384 9.466 -2.103 1.00 58.62 89 SER A C 1
ATOM 638 O O . SER A 1 89 ? 9.421 9.747 -1.388 1.00 58.62 89 SER A O 1
ATOM 640 N N . LEU A 1 90 ? 10.380 8.384 -2.887 1.00 57.69 90 LEU A N 1
ATOM 641 C CA . LEU A 1 90 ? 9.228 7.487 -2.995 1.00 57.69 90 LEU A CA 1
ATOM 642 C C . LEU A 1 90 ? 9.150 6.562 -1.776 1.00 57.69 90 LEU A C 1
ATOM 644 O O . LEU A 1 90 ? 8.073 6.354 -1.227 1.00 57.69 90 LEU A O 1
ATOM 648 N N . ILE A 1 91 ? 10.302 6.099 -1.294 1.00 56.06 91 ILE A N 1
ATOM 649 C CA . ILE A 1 91 ? 10.435 5.301 -0.070 1.00 56.06 91 ILE A CA 1
ATOM 650 C C . ILE A 1 91 ? 10.017 6.129 1.154 1.00 56.06 91 ILE A C 1
ATOM 652 O O . ILE A 1 91 ? 9.212 5.667 1.960 1.00 56.06 91 ILE A O 1
ATOM 656 N N . TRP A 1 92 ? 10.467 7.384 1.245 1.00 58.44 92 TRP A N 1
ATOM 657 C CA . TRP A 1 92 ? 10.060 8.322 2.297 1.00 58.44 92 TRP A CA 1
ATOM 658 C C . TRP A 1 92 ? 8.565 8.659 2.241 1.00 58.44 92 TRP A C 1
ATOM 660 O O . TRP A 1 92 ? 7.926 8.762 3.286 1.00 58.44 92 TRP A O 1
ATOM 670 N N . GLY A 1 93 ? 7.984 8.778 1.044 1.00 59.25 93 GLY A N 1
ATOM 671 C CA . GLY A 1 93 ? 6.548 9.004 0.864 1.00 59.25 93 GLY A CA 1
ATOM 672 C C . GLY A 1 93 ? 5.688 7.805 1.273 1.00 59.25 93 GLY A C 1
ATOM 673 O O . GLY A 1 93 ? 4.665 7.985 1.930 1.00 59.25 93 GLY A O 1
ATOM 674 N N . LEU A 1 94 ? 6.108 6.579 0.942 1.00 58.12 94 LEU A N 1
ATOM 675 C CA . LEU A 1 94 ? 5.401 5.353 1.330 1.00 58.12 94 LEU A CA 1
ATOM 676 C C . LEU A 1 94 ? 5.545 5.074 2.831 1.00 58.12 94 LEU A C 1
ATOM 678 O O . LEU A 1 94 ? 4.549 4.813 3.499 1.00 58.12 94 LEU A O 1
ATOM 682 N N . ALA A 1 95 ? 6.760 5.178 3.376 1.00 58.84 95 ALA A N 1
ATOM 683 C CA . ALA A 1 95 ? 7.027 4.972 4.797 1.00 58.84 95 ALA A CA 1
ATOM 684 C C . ALA A 1 95 ? 6.365 6.061 5.653 1.00 58.84 95 ALA A C 1
ATOM 686 O O . ALA A 1 95 ? 5.636 5.753 6.594 1.00 58.84 95 ALA A O 1
ATOM 687 N N . GLY A 1 96 ? 6.534 7.333 5.285 1.00 57.81 96 GLY A N 1
ATOM 688 C CA . GLY A 1 96 ? 5.882 8.465 5.942 1.00 57.81 96 GLY A CA 1
ATOM 689 C C . GLY A 1 96 ? 4.361 8.443 5.789 1.00 57.81 96 GLY A C 1
ATOM 690 O O . GLY A 1 96 ? 3.655 8.764 6.738 1.00 57.81 96 GLY A O 1
ATOM 691 N N . GLY A 1 97 ? 3.842 7.998 4.643 1.00 58.06 97 GLY A N 1
ATOM 692 C CA . GLY A 1 97 ? 2.409 7.825 4.402 1.00 58.06 97 GLY A CA 1
ATOM 693 C C . GLY A 1 97 ? 1.798 6.669 5.195 1.00 58.06 97 GLY A C 1
ATOM 694 O O . GLY A 1 97 ? 0.695 6.808 5.716 1.00 58.06 97 GLY A O 1
ATOM 695 N N . LEU A 1 98 ? 2.516 5.556 5.358 1.00 59.59 98 LEU A N 1
ATOM 696 C CA . LEU A 1 98 ? 2.083 4.424 6.182 1.00 59.59 98 LEU A CA 1
ATOM 697 C C . LEU A 1 98 ? 2.146 4.743 7.674 1.00 59.59 98 LEU A C 1
ATOM 699 O O . LEU A 1 98 ? 1.170 4.504 8.383 1.00 59.59 98 LEU A O 1
ATOM 703 N N . VAL A 1 99 ? 3.254 5.319 8.155 1.00 60.12 99 VAL A N 1
ATOM 704 C CA . VAL A 1 99 ? 3.375 5.764 9.553 1.00 60.12 99 VAL A CA 1
ATOM 705 C C . VAL A 1 99 ? 2.373 6.879 9.834 1.00 60.12 99 VAL A C 1
ATOM 707 O O . VAL A 1 99 ? 1.628 6.800 10.806 1.00 60.12 99 VAL A O 1
ATOM 710 N N . GLY A 1 100 ? 2.305 7.891 8.970 1.00 54.66 100 GLY A N 1
ATOM 711 C CA . GLY A 1 100 ? 1.376 9.011 9.081 1.00 54.66 100 GLY A CA 1
ATOM 712 C C . GLY A 1 100 ? -0.080 8.564 9.005 1.00 54.66 100 GLY A C 1
ATOM 713 O O . GLY A 1 100 ? -0.886 9.001 9.817 1.00 54.66 100 GLY A O 1
ATOM 714 N N . GLY A 1 101 ? -0.414 7.635 8.109 1.00 55.91 101 GLY A N 1
ATOM 715 C CA . GLY A 1 101 ? -1.742 7.038 7.991 1.00 55.91 101 GLY A CA 1
ATOM 716 C C . GLY A 1 101 ? -2.118 6.208 9.215 1.00 55.91 101 GLY A C 1
ATOM 717 O O . GLY A 1 101 ? -3.201 6.394 9.769 1.00 55.91 101 GLY A O 1
ATOM 718 N N . ALA A 1 102 ? -1.222 5.351 9.710 1.00 60.16 102 ALA A N 1
ATOM 719 C CA . ALA A 1 102 ? -1.450 4.575 10.929 1.00 60.16 102 ALA A CA 1
ATOM 720 C C . ALA A 1 102 ? -1.609 5.483 12.162 1.00 60.16 102 ALA A C 1
ATOM 722 O O . ALA A 1 102 ? -2.543 5.303 12.946 1.00 60.16 102 ALA A O 1
ATOM 723 N N . LEU A 1 103 ? -0.754 6.501 12.306 1.00 55.28 103 LEU A N 1
ATOM 724 C CA . LEU A 1 103 ? -0.848 7.503 13.370 1.00 55.28 103 LEU A CA 1
ATOM 725 C C . LEU A 1 103 ? -2.133 8.323 13.260 1.00 55.28 103 LEU A C 1
ATOM 727 O O . LEU A 1 103 ? -2.819 8.492 14.263 1.00 55.28 103 LEU A O 1
ATOM 731 N N . LEU A 1 104 ? -2.511 8.777 12.065 1.00 52.41 104 LEU A N 1
ATOM 732 C CA . LEU A 1 104 ? -3.755 9.509 11.832 1.00 52.41 104 LEU A CA 1
ATOM 733 C C . LEU A 1 104 ? -4.968 8.644 12.184 1.00 52.41 104 LEU A C 1
ATOM 735 O O . LEU A 1 104 ? -5.866 9.105 12.881 1.00 52.41 104 LEU A O 1
ATOM 739 N N . THR A 1 105 ? -4.971 7.372 11.781 1.00 56.44 105 THR A N 1
ATOM 740 C CA . THR A 1 105 ? -6.053 6.431 12.108 1.00 56.44 105 THR A CA 1
ATOM 741 C C . THR A 1 105 ? -6.168 6.243 13.621 1.00 56.44 105 THR A C 1
ATOM 743 O O . THR A 1 105 ? -7.272 6.258 14.165 1.00 56.44 105 THR A O 1
ATOM 746 N N . LEU A 1 106 ? -5.037 6.140 14.328 1.00 58.56 106 LEU A N 1
ATOM 747 C CA . LEU A 1 106 ? -4.995 6.079 15.791 1.00 58.56 106 LEU A CA 1
ATOM 748 C C . LEU A 1 106 ? -5.472 7.382 16.451 1.00 58.56 106 LEU A C 1
ATOM 750 O O . LEU A 1 106 ? -6.233 7.322 17.417 1.00 58.56 106 LEU A O 1
ATOM 754 N N . VAL A 1 107 ? -5.070 8.546 15.934 1.00 52.81 107 VAL A N 1
ATOM 755 C CA . VAL A 1 107 ? -5.472 9.865 16.448 1.00 52.81 107 VAL A CA 1
ATOM 756 C C . VAL A 1 107 ? -6.965 10.081 16.254 1.00 52.81 107 VAL A C 1
ATOM 758 O O . VAL A 1 107 ? -7.658 10.426 17.210 1.00 52.81 107 VAL A O 1
ATOM 761 N N . VAL A 1 108 ? -7.508 9.821 15.065 1.00 52.84 108 VAL A N 1
ATOM 762 C CA . VAL A 1 108 ? -8.943 10.011 14.830 1.00 52.84 108 VAL A CA 1
ATOM 763 C C . VAL A 1 108 ? -9.776 8.973 15.586 1.00 52.84 108 VAL A C 1
ATOM 765 O O . VAL A 1 108 ? -10.836 9.303 16.124 1.00 52.84 108 VAL A O 1
ATOM 768 N N . ALA A 1 109 ? -9.279 7.743 15.743 1.00 55.00 109 ALA A N 1
ATOM 769 C CA . ALA A 1 109 ? -9.887 6.751 16.629 1.00 55.00 109 ALA A CA 1
ATOM 770 C C . ALA A 1 109 ? -9.971 7.223 18.096 1.00 55.00 109 ALA A C 1
ATOM 772 O O . ALA A 1 109 ? -10.859 6.767 18.823 1.00 55.00 109 ALA A O 1
ATOM 773 N N . GLU A 1 110 ? -9.085 8.124 18.526 1.00 53.59 110 GLU A N 1
ATOM 774 C CA . GLU A 1 110 ? -9.078 8.693 19.875 1.00 53.59 110 GLU A CA 1
ATOM 775 C C . GLU A 1 110 ? -9.913 9.984 19.981 1.00 53.59 110 GLU A C 1
ATOM 777 O O . GLU A 1 110 ? -10.683 10.145 20.929 1.00 53.59 110 GLU A O 1
ATOM 782 N N . VAL A 1 111 ? -9.866 10.870 18.979 1.00 51.00 111 VAL A N 1
ATOM 783 C CA . VAL A 1 111 ? -10.693 12.097 18.910 1.00 51.00 111 VAL A CA 1
ATOM 784 C C . VAL A 1 111 ? -12.185 11.770 18.758 1.00 51.00 111 VAL A C 1
ATOM 786 O O . VAL A 1 111 ? -13.051 12.405 19.365 1.00 51.00 111 VAL A O 1
ATOM 789 N N . SER A 1 112 ? -12.517 10.727 17.997 1.00 53.56 112 SER A N 1
ATOM 790 C CA . SER A 1 112 ? -13.897 10.229 17.894 1.00 53.56 112 SER A CA 1
ATOM 791 C C . SER A 1 112 ? -14.441 9.714 19.232 1.00 53.56 112 SER A C 1
ATOM 793 O O . SER A 1 112 ? -15.629 9.867 19.520 1.00 53.56 112 SER A O 1
ATOM 795 N N . ARG A 1 113 ? -13.579 9.151 20.090 1.00 51.22 113 ARG A N 1
ATOM 796 C CA . ARG A 1 113 ? -13.963 8.711 21.439 1.00 51.22 113 ARG A CA 1
ATOM 797 C C . ARG A 1 113 ? -14.210 9.887 22.378 1.00 51.22 113 ARG A C 1
ATOM 799 O O . ARG A 1 113 ? -15.193 9.861 23.115 1.00 51.22 113 ARG A O 1
ATOM 806 N N . SER A 1 114 ? -13.367 10.921 22.350 1.00 42.91 114 SER A N 1
ATOM 807 C CA . SER A 1 114 ? -13.523 12.077 23.249 1.00 42.91 114 SER A CA 1
ATOM 808 C C . SER A 1 114 ? -14.822 12.848 22.984 1.00 42.91 114 SER A C 1
ATOM 810 O O . SER A 1 114 ? -15.484 13.296 23.918 1.00 42.91 114 SER A O 1
ATOM 812 N N . THR A 1 115 ? -15.247 12.916 21.722 1.00 49.53 115 THR A N 1
ATOM 813 C CA . THR A 1 115 ? -16.468 13.618 21.293 1.00 49.53 115 THR A CA 1
ATOM 814 C C . THR A 1 115 ? -17.760 12.817 21.497 1.00 49.53 115 THR A C 1
ATOM 816 O O . THR A 1 115 ? -18.852 13.388 21.470 1.00 49.53 115 THR A O 1
ATOM 819 N N . SER A 1 116 ? -17.689 11.503 21.742 1.00 50.44 116 SER A N 1
ATOM 820 C CA . SER A 1 116 ? -18.879 10.672 22.003 1.00 50.44 116 SER A CA 1
ATOM 821 C C . SER A 1 116 ? -19.302 10.629 23.475 1.00 50.44 116 SER A C 1
ATOM 823 O O . SER A 1 116 ? -20.395 10.164 23.790 1.00 50.44 116 SER A O 1
ATOM 825 N N . ARG A 1 117 ? -18.478 11.165 24.382 1.00 48.06 117 ARG A N 1
ATOM 826 C CA . ARG A 1 117 ? -18.617 11.021 25.840 1.00 48.06 117 ARG A CA 1
ATOM 827 C C . ARG A 1 117 ? -19.759 11.823 26.486 1.00 48.06 117 ARG A C 1
ATOM 829 O O . ARG A 1 117 ? -19.895 11.794 27.700 1.00 48.06 117 ARG A O 1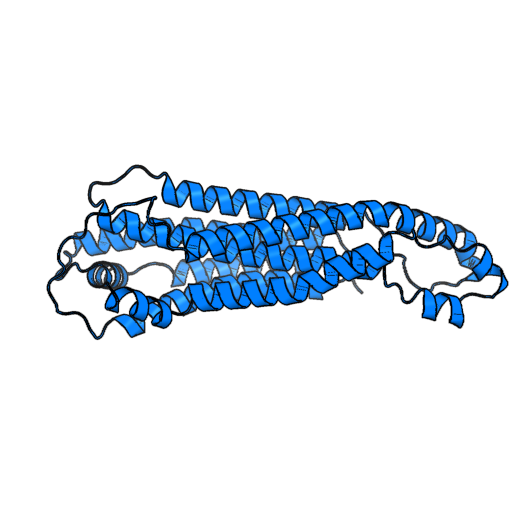
ATOM 836 N N . ARG A 1 118 ? -20.564 12.561 25.712 1.00 48.91 118 ARG A N 1
ATOM 837 C CA . ARG A 1 118 ? -21.469 13.594 26.257 1.00 48.91 118 ARG A CA 1
ATOM 838 C C . ARG A 1 118 ? -22.973 13.299 26.227 1.00 48.91 118 ARG A C 1
ATOM 840 O O . ARG A 1 118 ? -23.713 14.170 26.661 1.00 48.91 118 ARG A O 1
ATOM 847 N N . GLN A 1 119 ? -23.458 12.155 25.723 1.00 45.78 119 GLN A N 1
ATOM 848 C CA . GLN A 1 119 ? -24.892 12.068 25.365 1.00 45.78 119 GLN A CA 1
ATOM 849 C C . GLN A 1 119 ? -25.683 10.777 25.662 1.00 45.78 119 GLN A C 1
ATOM 851 O O . GLN A 1 119 ? -26.813 10.695 25.196 1.00 45.78 119 GLN A O 1
ATOM 856 N N . SER A 1 120 ? -25.212 9.798 26.445 1.00 45.84 120 SER A N 1
ATOM 857 C CA . SER A 1 120 ? -26.067 8.627 26.744 1.00 45.84 120 SER A CA 1
ATOM 858 C C . SER A 1 120 ? -26.053 8.199 28.209 1.00 45.84 120 SER A C 1
ATOM 860 O O . SER A 1 120 ? -25.227 7.399 28.631 1.00 45.84 120 SER A O 1
ATOM 862 N N . THR A 1 121 ? -27.012 8.718 28.974 1.00 48.62 121 THR A N 1
ATOM 863 C CA . THR A 1 121 ? -27.436 8.205 30.290 1.00 48.62 121 THR A CA 1
ATOM 864 C C . THR A 1 121 ? -28.717 7.353 30.193 1.00 48.62 121 THR A C 1
ATOM 866 O O . THR A 1 121 ? -29.339 7.034 31.204 1.00 48.62 121 THR A O 1
ATOM 869 N N . GLY A 1 122 ? -29.131 6.951 28.984 1.00 46.22 122 GLY A N 1
ATOM 870 C CA . GLY A 1 122 ? -30.326 6.134 28.758 1.00 46.22 122 GLY A CA 1
ATOM 871 C C . GLY A 1 122 ? -30.030 4.632 28.811 1.00 46.22 122 GLY A C 1
ATOM 872 O O . GLY A 1 122 ? -29.207 4.143 28.041 1.00 46.22 122 GLY A O 1
ATOM 873 N N . ARG A 1 123 ? -30.715 3.905 29.709 1.00 47.69 123 ARG A N 1
ATOM 874 C CA . ARG A 1 123 ? -30.649 2.442 29.922 1.00 47.69 123 ARG A CA 1
ATOM 875 C C . ARG A 1 123 ? -30.436 1.640 28.626 1.00 47.69 123 ARG A C 1
ATOM 877 O O . ARG A 1 123 ? -31.315 1.582 27.768 1.00 47.69 123 ARG A O 1
ATOM 884 N N . LEU A 1 124 ? -29.294 0.956 28.538 1.00 49.81 124 LEU A N 1
ATOM 885 C CA . LEU A 1 124 ? -28.941 0.055 27.441 1.00 49.81 124 LEU A CA 1
ATOM 886 C C . LEU A 1 124 ? -29.705 -1.269 27.553 1.00 49.81 124 LEU A C 1
ATOM 888 O O . LEU A 1 124 ? -29.482 -2.086 28.446 1.00 49.81 124 LEU A O 1
ATOM 892 N N . ARG A 1 125 ? -30.617 -1.485 26.607 1.00 45.44 125 ARG A N 1
ATOM 893 C CA . ARG A 1 125 ? -31.312 -2.754 26.385 1.00 45.44 125 ARG A CA 1
ATOM 894 C C . ARG A 1 125 ? -30.332 -3.704 25.682 1.00 45.44 125 ARG A C 1
ATOM 896 O O . ARG A 1 125 ? -29.847 -3.378 24.602 1.00 45.44 125 ARG A O 1
ATOM 903 N N . ARG A 1 126 ? -30.024 -4.855 26.296 1.00 48.66 126 ARG A N 1
ATOM 904 C CA . ARG A 1 126 ? -29.158 -5.909 25.728 1.00 48.66 126 ARG A CA 1
ATOM 905 C C . ARG A 1 126 ? -29.655 -6.286 24.322 1.00 48.66 126 ARG A C 1
ATOM 907 O O . ARG A 1 126 ? -30.698 -6.925 24.198 1.00 48.66 126 ARG A O 1
ATOM 914 N N . ARG A 1 127 ? -28.951 -5.870 23.263 1.00 46.91 127 ARG A N 1
ATOM 915 C CA . ARG A 1 127 ? -29.209 -6.334 21.889 1.00 46.91 127 ARG A CA 1
ATOM 916 C C . ARG A 1 127 ? -28.377 -7.603 21.652 1.00 46.91 127 ARG A C 1
ATOM 918 O O . ARG A 1 127 ? -27.172 -7.563 21.890 1.00 46.91 127 ARG A O 1
ATOM 925 N N . PRO A 1 128 ? -28.982 -8.716 21.205 1.00 46.38 128 PRO A N 1
ATOM 926 C CA . PRO A 1 128 ? -28.243 -9.937 20.915 1.00 46.38 128 PRO A CA 1
ATOM 927 C C . PRO A 1 128 ? -27.323 -9.713 19.710 1.00 46.38 128 PRO A C 1
ATOM 929 O O . PRO A 1 128 ? -27.773 -9.318 18.632 1.00 46.38 128 PRO A O 1
ATOM 932 N N . CYS A 1 129 ? -26.030 -9.965 19.899 1.00 44.50 129 CYS A N 1
ATOM 933 C CA . CYS A 1 129 ? -25.025 -9.926 18.846 1.00 44.50 129 CYS A CA 1
ATOM 934 C C . CYS A 1 129 ? -25.343 -10.990 17.777 1.00 44.50 129 CYS A C 1
ATOM 936 O O . CYS A 1 129 ? -25.121 -12.179 17.981 1.00 44.50 129 CYS A O 1
ATOM 938 N N . ARG A 1 130 ? -25.865 -10.582 16.613 1.00 47.31 130 ARG A N 1
ATOM 939 C CA . ARG A 1 130 ? -25.927 -11.425 15.403 1.00 47.31 130 ARG A CA 1
ATOM 940 C C . ARG A 1 130 ? -24.663 -11.158 14.576 1.00 47.31 130 ARG A C 1
ATOM 942 O O . ARG A 1 130 ? -24.619 -10.193 13.833 1.00 47.31 130 ARG A O 1
ATOM 949 N N . VAL A 1 131 ? -23.621 -11.975 14.744 1.00 54.66 131 VAL A N 1
ATOM 950 C CA . VAL A 1 131 ? -22.210 -11.568 14.514 1.00 54.66 131 VAL A CA 1
ATOM 951 C C . VAL A 1 131 ? -21.667 -11.681 13.074 1.00 54.66 131 VAL A C 1
ATOM 953 O O . VAL A 1 131 ? -20.610 -11.126 12.808 1.00 54.66 131 VAL A O 1
ATOM 956 N N . LEU A 1 132 ? -22.353 -12.285 12.094 1.00 46.81 132 LEU A N 1
ATOM 957 C CA . LEU A 1 132 ? -21.820 -12.317 10.707 1.00 46.81 132 LEU A CA 1
ATOM 958 C C . LEU A 1 132 ? -22.799 -11.938 9.594 1.00 46.81 132 LEU A C 1
ATOM 960 O O . LEU A 1 132 ? -22.386 -11.355 8.596 1.00 46.81 132 LEU A O 1
ATOM 964 N N . ARG A 1 133 ? -24.101 -12.199 9.754 1.00 52.09 133 ARG A N 1
ATOM 965 C CA . ARG A 1 133 ? -25.105 -11.788 8.752 1.00 52.09 133 ARG A CA 1
ATOM 966 C C . ARG A 1 133 ? -25.370 -10.280 8.725 1.00 52.09 133 ARG A C 1
ATOM 968 O O . ARG A 1 133 ? -26.009 -9.812 7.794 1.00 52.09 133 ARG A O 1
ATOM 975 N N . SER A 1 134 ? -24.876 -9.536 9.714 1.00 54.59 134 SER A N 1
ATOM 976 C CA . SER A 1 134 ? -24.919 -8.072 9.746 1.00 54.59 134 SER A CA 1
ATOM 977 C C . SER A 1 134 ? -23.540 -7.457 9.504 1.00 54.59 134 SER A C 1
ATOM 979 O O . SER A 1 134 ? -23.194 -6.456 10.135 1.00 54.59 134 SER A O 1
ATOM 981 N N . LEU A 1 135 ? -22.724 -8.069 8.637 1.00 60.22 135 LEU A N 1
ATOM 982 C CA . LEU A 1 135 ? -21.654 -7.323 7.983 1.00 60.22 135 LEU A CA 1
ATOM 983 C C . LEU A 1 135 ? -22.326 -6.145 7.277 1.00 60.22 135 LEU A C 1
ATOM 985 O O . LEU A 1 135 ? -22.978 -6.302 6.248 1.00 60.22 135 LEU A O 1
ATOM 989 N N . ASP A 1 136 ? -22.241 -4.993 7.933 1.00 69.31 136 ASP A N 1
ATOM 990 C CA . ASP A 1 136 ? -22.740 -3.711 7.464 1.00 69.31 136 ASP A CA 1
ATOM 991 C C . ASP A 1 136 ? -22.222 -3.521 6.025 1.00 69.31 136 ASP A C 1
ATOM 993 O O . ASP A 1 136 ? -21.067 -3.891 5.765 1.00 69.31 136 ASP A O 1
ATOM 997 N N . PRO A 1 137 ? -23.002 -2.983 5.067 1.00 74.38 137 PRO A N 1
ATOM 998 C CA . PRO A 1 137 ? -22.562 -2.819 3.677 1.00 74.38 137 PRO A CA 1
ATOM 999 C C . PRO A 1 137 ? -21.185 -2.150 3.559 1.00 74.38 137 PRO A C 1
ATOM 1001 O O . PRO A 1 137 ? -20.422 -2.423 2.636 1.00 74.38 137 PRO A O 1
ATOM 1004 N N . PHE A 1 138 ? -20.829 -1.336 4.554 1.00 70.62 138 PHE A N 1
ATOM 1005 C CA . PHE A 1 138 ? -19.519 -0.721 4.720 1.00 70.62 138 PHE A CA 1
ATOM 1006 C C . PHE A 1 138 ? -18.351 -1.703 4.861 1.00 70.62 138 PHE A C 1
ATOM 1008 O O . PHE A 1 138 ? -17.290 -1.469 4.286 1.00 70.62 138 PHE A O 1
ATOM 1015 N N . HIS A 1 139 ? -18.496 -2.797 5.610 1.00 72.06 139 HIS A N 1
ATOM 1016 C CA . HIS A 1 139 ? -17.422 -3.787 5.740 1.00 72.06 139 HIS A CA 1
ATOM 1017 C C . HIS A 1 139 ? -17.210 -4.552 4.444 1.00 72.06 139 HIS A C 1
ATOM 1019 O O . HIS A 1 139 ? -16.068 -4.788 4.057 1.00 72.06 139 HIS A O 1
ATOM 1025 N N . LEU A 1 140 ? -18.304 -4.904 3.768 1.00 79.31 140 LEU A N 1
ATOM 1026 C CA . LEU A 1 140 ? -18.239 -5.543 2.461 1.00 79.31 140 LEU A CA 1
ATOM 1027 C C . LEU A 1 140 ? -17.563 -4.604 1.456 1.00 79.31 140 LEU A C 1
ATOM 1029 O O . LEU A 1 140 ? -16.642 -5.027 0.765 1.00 79.31 140 LEU A O 1
ATOM 1033 N N . ALA A 1 141 ? -17.919 -3.316 1.459 1.00 78.44 141 ALA A N 1
ATOM 1034 C CA . ALA A 1 141 ? -17.251 -2.303 0.647 1.00 78.44 141 ALA A CA 1
ATOM 1035 C C . ALA A 1 141 ? -15.746 -2.202 0.956 1.00 78.44 141 ALA A C 1
ATOM 1037 O O . ALA A 1 141 ? -14.939 -2.205 0.033 1.00 78.44 141 ALA A O 1
ATOM 1038 N N . ALA A 1 142 ? -15.339 -2.186 2.230 1.00 75.31 142 ALA A N 1
ATOM 1039 C CA . ALA A 1 142 ? -13.924 -2.123 2.611 1.00 75.31 142 ALA A CA 1
ATOM 1040 C C . ALA A 1 142 ? -13.122 -3.357 2.157 1.00 75.31 142 ALA A C 1
ATOM 1042 O O . ALA A 1 142 ? -11.980 -3.226 1.709 1.00 75.31 142 ALA A O 1
ATOM 1043 N N . ILE A 1 143 ? -13.715 -4.552 2.241 1.00 79.62 143 ILE A N 1
ATOM 1044 C CA . ILE A 1 143 ? -13.104 -5.790 1.737 1.00 79.62 143 ILE A CA 1
ATOM 1045 C C . ILE A 1 143 ? -12.984 -5.731 0.211 1.00 79.62 143 ILE A C 1
ATOM 1047 O O . ILE A 1 143 ? -11.906 -5.991 -0.320 1.00 79.62 143 ILE A O 1
ATOM 1051 N N . VAL A 1 144 ? -14.052 -5.334 -0.488 1.00 83.25 144 VAL A N 1
ATOM 1052 C CA . VAL A 1 144 ? -14.070 -5.206 -1.954 1.00 83.25 144 VAL A CA 1
ATOM 1053 C C . VAL A 1 144 ? -13.039 -4.187 -2.431 1.00 83.25 144 VAL A C 1
ATOM 1055 O O . VAL A 1 144 ? -12.303 -4.474 -3.368 1.00 83.25 144 VAL A O 1
ATOM 1058 N N . VAL A 1 145 ? -12.920 -3.034 -1.769 1.00 79.06 145 VAL A N 1
ATOM 1059 C CA . VAL A 1 145 ? -11.921 -2.008 -2.105 1.00 79.06 145 VAL A CA 1
ATOM 1060 C C . VAL A 1 145 ? -10.502 -2.523 -1.869 1.00 79.06 145 VAL A C 1
ATOM 1062 O O . VAL A 1 145 ? -9.660 -2.390 -2.753 1.00 79.06 145 VAL A O 1
ATOM 1065 N N . THR A 1 146 ? -10.232 -3.164 -0.727 1.00 76.94 146 THR A N 1
ATOM 1066 C CA . THR A 1 146 ? -8.915 -3.772 -0.453 1.00 76.94 146 THR A CA 1
ATOM 1067 C C . THR A 1 146 ? -8.554 -4.818 -1.509 1.00 76.94 146 THR A C 1
ATOM 1069 O O . THR A 1 146 ? -7.430 -4.830 -2.010 1.00 76.94 146 THR A O 1
ATOM 1072 N N . LEU A 1 147 ? -9.512 -5.671 -1.886 1.00 83.81 147 LEU A N 1
ATOM 1073 C CA . LEU A 1 147 ? -9.324 -6.684 -2.920 1.00 83.81 147 LEU A CA 1
ATOM 1074 C C . LEU A 1 147 ? -9.088 -6.047 -4.294 1.00 83.81 147 LEU A C 1
ATOM 1076 O O . LEU A 1 147 ? -8.168 -6.450 -4.998 1.00 83.81 147 LEU A O 1
ATOM 1080 N N . ALA A 1 148 ? -9.868 -5.030 -4.662 1.00 82.19 148 ALA A N 1
ATOM 1081 C CA . ALA A 1 148 ? -9.715 -4.315 -5.924 1.00 82.19 148 ALA A CA 1
ATOM 1082 C C . ALA A 1 148 ? -8.333 -3.657 -6.035 1.00 82.19 148 ALA A C 1
ATOM 1084 O O . ALA A 1 148 ? -7.674 -3.787 -7.064 1.00 82.19 148 ALA A O 1
ATOM 1085 N N . LEU A 1 149 ? -7.852 -3.021 -4.963 1.00 78.69 149 LEU A N 1
ATOM 1086 C CA . LEU A 1 149 ? -6.504 -2.450 -4.892 1.00 78.69 149 LEU A CA 1
ATOM 1087 C C . LEU A 1 149 ? -5.414 -3.498 -5.065 1.00 78.69 149 LEU A C 1
ATOM 1089 O O . LEU A 1 149 ? -4.452 -3.260 -5.793 1.00 78.69 149 LEU A O 1
ATOM 1093 N N . PHE A 1 150 ? -5.568 -4.638 -4.392 1.00 82.81 150 PHE A N 1
ATOM 1094 C CA . PHE A 1 150 ? -4.642 -5.755 -4.502 1.00 82.81 150 PHE A CA 1
ATOM 1095 C C . PHE A 1 150 ? -4.595 -6.286 -5.938 1.00 82.81 150 PHE A C 1
ATOM 1097 O O . PHE A 1 150 ? -3.518 -6.407 -6.513 1.00 82.81 150 PHE A O 1
ATOM 1104 N N . VAL A 1 151 ? -5.753 -6.529 -6.558 1.00 86.69 151 VAL A N 1
ATOM 1105 C CA . VAL A 1 151 ? -5.834 -6.982 -7.954 1.00 86.69 151 VAL A CA 1
ATOM 1106 C C . VAL A 1 151 ? -5.216 -5.952 -8.900 1.00 86.69 151 VAL A C 1
ATOM 1108 O O . VAL A 1 151 ? -4.428 -6.325 -9.764 1.00 86.69 151 VAL A O 1
ATOM 1111 N N . CYS A 1 152 ? -5.490 -4.658 -8.714 1.00 81.06 152 CYS A N 1
ATOM 1112 C CA . CYS A 1 152 ? -4.876 -3.596 -9.517 1.00 81.06 152 CYS A CA 1
ATOM 1113 C C . CYS A 1 152 ? -3.348 -3.566 -9.363 1.00 81.06 152 CYS A C 1
ATOM 1115 O O . CYS A 1 152 ? -2.636 -3.460 -10.359 1.00 81.06 152 CYS A O 1
ATOM 1117 N N . GLY A 1 153 ? -2.835 -3.695 -8.136 1.00 78.75 153 GLY A N 1
ATOM 1118 C CA . GLY A 1 153 ? -1.396 -3.759 -7.867 1.00 78.75 153 GLY A CA 1
ATOM 1119 C C . GLY A 1 153 ? -0.737 -4.980 -8.504 1.00 78.75 153 GLY A C 1
ATOM 1120 O O . GLY A 1 153 ? 0.332 -4.862 -9.103 1.00 78.75 153 GLY A O 1
ATOM 1121 N N . LEU A 1 154 ? -1.403 -6.136 -8.444 1.00 85.94 154 LEU A N 1
ATOM 1122 C CA . LEU A 1 154 ? -0.954 -7.369 -9.085 1.00 85.94 154 LEU A CA 1
ATOM 1123 C C . LEU A 1 154 ? -0.904 -7.217 -10.609 1.00 85.94 154 LEU A C 1
ATOM 1125 O O . LEU A 1 154 ? 0.110 -7.545 -11.220 1.00 85.94 154 LEU A O 1
ATOM 1129 N N . LEU A 1 155 ? -1.962 -6.676 -11.220 1.00 85.56 155 LEU A N 1
ATOM 1130 C CA . LEU A 1 155 ? -2.010 -6.409 -12.658 1.00 85.56 155 LEU A CA 1
ATOM 1131 C C . LEU A 1 155 ? -0.904 -5.437 -13.079 1.00 85.56 155 LEU A C 1
ATOM 1133 O O . LEU A 1 155 ? -0.178 -5.724 -14.026 1.00 85.56 155 LEU A O 1
ATOM 1137 N N . ALA A 1 156 ? -0.710 -4.338 -12.347 1.00 81.62 156 ALA A N 1
ATOM 1138 C CA . ALA A 1 156 ? 0.365 -3.386 -12.616 1.00 81.62 156 ALA A CA 1
ATOM 1139 C C . ALA A 1 156 ? 1.754 -4.042 -12.534 1.00 81.62 156 ALA A C 1
ATOM 1141 O O . ALA A 1 156 ? 2.604 -3.788 -13.387 1.00 81.62 156 ALA A O 1
ATOM 1142 N N . ALA A 1 157 ? 1.981 -4.923 -11.553 1.00 82.00 157 ALA A N 1
ATOM 1143 C CA . ALA A 1 157 ? 3.226 -5.677 -11.440 1.00 82.00 157 ALA A CA 1
ATOM 1144 C C . ALA A 1 157 ? 3.426 -6.630 -12.629 1.00 82.00 157 ALA A C 1
ATOM 1146 O O . ALA A 1 157 ? 4.500 -6.627 -13.225 1.00 82.00 157 ALA A O 1
ATOM 1147 N N . VAL A 1 158 ? 2.400 -7.399 -13.016 1.00 88.00 158 VAL A N 1
ATOM 1148 C CA . VAL A 1 158 ? 2.439 -8.319 -14.172 1.00 88.00 158 VAL A CA 1
ATOM 1149 C C . VAL A 1 158 ? 2.737 -7.569 -15.470 1.00 88.00 158 VAL A C 1
ATOM 1151 O O . VAL A 1 158 ? 3.614 -7.974 -16.234 1.00 88.00 158 VAL A O 1
ATOM 1154 N N . VAL A 1 159 ? 2.058 -6.446 -15.699 1.00 85.69 159 VAL A N 1
ATOM 1155 C CA . VAL A 1 159 ? 2.301 -5.571 -16.853 1.00 85.69 159 VAL A CA 1
ATOM 1156 C C . VAL A 1 159 ? 3.725 -5.016 -16.807 1.00 85.69 159 VAL A C 1
ATOM 1158 O O . VAL A 1 159 ? 4.417 -5.031 -17.822 1.00 85.69 159 VAL A O 1
ATOM 1161 N N . GLY A 1 160 ? 4.203 -4.608 -15.630 1.00 83.19 160 GLY A N 1
ATOM 1162 C CA . GLY A 1 160 ? 5.590 -4.204 -15.414 1.00 83.19 160 GLY A CA 1
ATOM 1163 C C . GLY A 1 160 ? 6.588 -5.304 -15.783 1.00 83.19 160 GLY A C 1
ATOM 1164 O O . GLY A 1 160 ? 7.556 -5.025 -16.483 1.00 83.19 160 GLY A O 1
ATOM 1165 N N . PHE A 1 161 ? 6.344 -6.558 -15.386 1.00 86.25 161 PHE A N 1
ATOM 1166 C CA . PHE A 1 161 ? 7.193 -7.702 -15.745 1.00 86.25 161 PHE A CA 1
ATOM 1167 C C . PHE A 1 161 ? 7.233 -7.939 -17.255 1.00 86.25 161 PHE A C 1
ATOM 1169 O O . PHE A 1 161 ? 8.309 -8.151 -17.817 1.00 86.25 161 PHE A O 1
ATOM 1176 N N . ALA A 1 162 ? 6.079 -7.865 -17.920 1.00 86.94 162 ALA A N 1
ATOM 1177 C CA . ALA A 1 162 ? 5.997 -7.989 -19.371 1.00 86.94 162 ALA A CA 1
ATOM 1178 C C . ALA A 1 162 ? 6.740 -6.841 -20.078 1.00 86.94 162 ALA A C 1
ATOM 1180 O O . ALA A 1 162 ? 7.512 -7.080 -21.010 1.00 86.94 162 ALA A O 1
ATOM 1181 N N . ALA A 1 163 ? 6.574 -5.608 -19.595 1.00 84.31 163 ALA A N 1
ATOM 1182 C CA . ALA A 1 163 ? 7.243 -4.424 -20.127 1.00 84.31 163 ALA A CA 1
ATOM 1183 C C . ALA A 1 163 ? 8.762 -4.444 -19.872 1.00 84.31 163 ALA A C 1
ATOM 1185 O O . ALA A 1 163 ? 9.535 -3.960 -20.697 1.00 84.31 163 ALA A O 1
ATOM 1186 N N . GLN A 1 164 ? 9.214 -5.077 -18.784 1.00 84.75 164 GLN A N 1
ATOM 1187 C CA . GLN A 1 164 ? 10.633 -5.209 -18.448 1.00 84.75 164 GLN A CA 1
ATOM 1188 C C . GLN A 1 164 ? 11.412 -6.006 -19.505 1.00 84.75 164 GLN A C 1
ATOM 1190 O O . GLN A 1 164 ? 12.590 -5.733 -19.725 1.00 84.75 164 GLN A O 1
ATOM 1195 N N . ARG A 1 165 ? 10.768 -6.955 -20.201 1.00 86.12 165 ARG A N 1
ATOM 1196 C CA . ARG A 1 165 ? 11.390 -7.672 -21.327 1.00 86.12 165 ARG A CA 1
ATOM 1197 C C . ARG A 1 165 ? 11.751 -6.716 -22.464 1.00 86.12 165 ARG A C 1
ATOM 1199 O O . ARG A 1 165 ? 12.864 -6.773 -22.977 1.00 86.12 165 ARG A O 1
ATOM 1206 N N . TRP A 1 166 ? 10.838 -5.815 -22.821 1.00 87.44 166 TRP A N 1
ATOM 1207 C CA . TRP A 1 166 ? 11.113 -4.768 -23.806 1.00 87.44 166 TRP A CA 1
ATOM 1208 C C . TRP A 1 166 ? 12.146 -3.764 -23.277 1.00 87.44 166 TRP A C 1
ATOM 1210 O O . TRP A 1 166 ? 13.087 -3.437 -23.993 1.00 87.44 166 TRP A O 1
ATOM 1220 N N . ALA A 1 167 ? 12.061 -3.366 -22.003 1.00 83.25 167 ALA A N 1
ATOM 1221 C CA . ALA A 1 167 ? 13.059 -2.489 -21.390 1.00 83.25 167 ALA A CA 1
ATOM 1222 C C . ALA A 1 167 ? 14.471 -3.096 -21.462 1.00 83.25 167 ALA A C 1
ATOM 1224 O O . ALA A 1 167 ? 15.431 -2.388 -21.745 1.00 83.25 167 ALA A O 1
ATOM 1225 N N . HIS A 1 168 ? 14.605 -4.414 -21.277 1.00 85.69 168 HIS A N 1
ATOM 1226 C CA . HIS A 1 168 ? 15.878 -5.110 -21.449 1.00 85.69 168 HIS A CA 1
ATOM 1227 C C . HIS A 1 168 ? 16.389 -5.030 -22.892 1.00 85.69 168 HIS A C 1
ATOM 1229 O O . HIS A 1 168 ? 17.564 -4.738 -23.090 1.00 85.69 168 HIS A O 1
ATOM 1235 N N . HIS A 1 169 ? 15.516 -5.200 -23.893 1.00 85.94 169 HIS A N 1
ATOM 1236 C CA . HIS A 1 169 ? 15.893 -5.011 -25.298 1.00 85.94 169 HIS A CA 1
ATOM 1237 C C . HIS A 1 169 ? 16.383 -3.578 -25.573 1.00 85.94 169 HIS A C 1
ATOM 1239 O O . HIS A 1 169 ? 17.400 -3.396 -26.242 1.00 85.94 169 HIS A O 1
ATOM 1245 N N . VAL A 1 170 ? 15.716 -2.563 -25.014 1.00 83.19 170 VAL A N 1
ATOM 1246 C CA . VAL A 1 170 ? 16.146 -1.157 -25.116 1.00 83.19 170 VAL A CA 1
ATOM 1247 C C . VAL A 1 170 ? 17.506 -0.944 -24.450 1.00 83.19 170 VAL A C 1
ATOM 1249 O O . VAL A 1 170 ? 18.370 -0.292 -25.029 1.00 83.19 170 VAL A O 1
ATOM 1252 N N . VAL A 1 171 ? 17.742 -1.536 -23.275 1.00 83.00 171 VAL A N 1
ATOM 1253 C CA . VAL A 1 171 ? 19.044 -1.475 -22.584 1.00 83.00 171 VAL A CA 1
ATOM 1254 C C . VAL A 1 171 ? 20.140 -2.109 -23.438 1.00 83.00 171 VAL A C 1
ATOM 1256 O O . VAL A 1 171 ? 21.202 -1.511 -23.599 1.00 83.00 171 VAL A O 1
ATOM 1259 N N . THR A 1 172 ? 19.899 -3.296 -24.002 1.00 88.00 172 THR A N 1
ATOM 1260 C CA . THR A 1 172 ? 20.883 -3.967 -24.864 1.00 88.00 172 THR A CA 1
ATOM 1261 C C . THR A 1 172 ? 21.175 -3.143 -26.112 1.00 88.00 172 THR A C 1
ATOM 1263 O O . THR A 1 172 ? 22.340 -2.927 -26.441 1.00 88.00 172 THR A O 1
ATOM 1266 N N . TRP A 1 173 ? 20.136 -2.594 -26.745 1.00 88.56 173 TRP A N 1
ATOM 1267 C CA . TRP A 1 173 ? 20.260 -1.720 -27.907 1.00 88.56 173 TRP A CA 1
ATOM 1268 C C . TRP A 1 173 ? 21.078 -0.463 -27.586 1.00 88.56 173 TRP A C 1
ATOM 1270 O O . TRP A 1 173 ? 21.973 -0.104 -28.350 1.00 88.56 173 TRP A O 1
ATOM 1280 N N . TYR A 1 174 ? 20.822 0.152 -26.427 1.00 83.94 174 TYR A N 1
ATOM 1281 C CA . TYR A 1 174 ? 21.550 1.321 -25.938 1.00 83.94 174 TYR A CA 1
ATOM 1282 C C . TYR A 1 174 ? 23.019 0.989 -25.670 1.00 83.94 174 TYR A C 1
ATOM 1284 O O . TYR A 1 174 ? 23.904 1.711 -26.110 1.00 83.94 174 TYR A O 1
ATOM 1292 N N . SER A 1 175 ? 23.298 -0.126 -24.987 1.00 84.94 175 SER A N 1
ATOM 1293 C CA . SER A 1 175 ? 24.669 -0.538 -24.657 1.00 84.94 175 SER A CA 1
ATOM 1294 C C . SER A 1 175 ? 25.536 -0.784 -25.895 1.00 84.94 175 SER A C 1
ATOM 1296 O O . SER A 1 175 ? 26.729 -0.503 -25.867 1.00 84.94 175 SER A O 1
ATOM 1298 N N . GLN A 1 176 ? 24.927 -1.242 -26.992 1.00 89.62 176 GLN A N 1
ATOM 1299 C CA . GLN A 1 176 ? 25.597 -1.445 -28.278 1.00 89.62 176 GLN A CA 1
ATOM 1300 C C . GLN A 1 176 ? 25.886 -0.136 -29.027 1.00 89.62 176 GLN A C 1
ATOM 1302 O O . GLN A 1 176 ? 26.676 -0.150 -29.962 1.00 89.62 176 GLN A O 1
ATOM 1307 N N . ARG A 1 177 ? 25.228 0.968 -28.650 1.00 87.19 177 ARG A N 1
ATOM 1308 C CA . ARG A 1 177 ? 25.286 2.282 -29.317 1.00 87.19 177 AR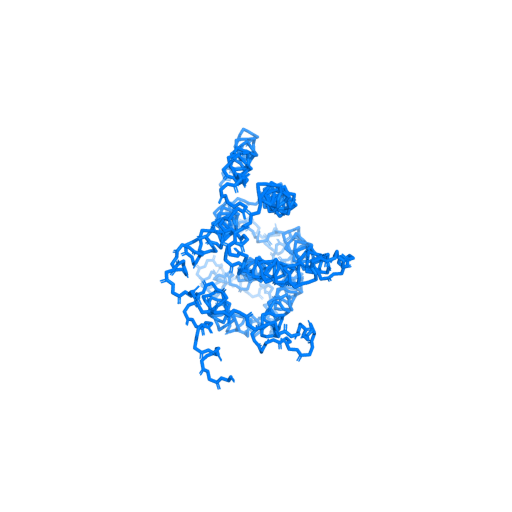G A CA 1
ATOM 1309 C C . ARG A 1 177 ? 25.693 3.404 -28.354 1.00 87.19 177 ARG A C 1
ATOM 1311 O O . ARG A 1 177 ? 25.412 4.578 -28.596 1.00 87.19 177 ARG A O 1
ATOM 1318 N N . ALA A 1 178 ? 26.296 3.048 -27.219 1.00 82.81 178 ALA A N 1
ATOM 1319 C CA . ALA A 1 178 ? 26.598 3.984 -26.138 1.00 82.81 178 ALA A CA 1
ATOM 1320 C C . ALA A 1 178 ? 27.614 5.063 -26.558 1.00 82.81 178 ALA A C 1
ATOM 1322 O O . ALA A 1 178 ? 27.564 6.190 -26.068 1.00 82.81 178 ALA A O 1
ATOM 1323 N N . ASP A 1 179 ? 28.497 4.726 -27.494 1.00 84.75 179 ASP A N 1
ATOM 1324 C CA . ASP A 1 179 ? 29.445 5.617 -28.161 1.00 84.75 179 ASP A CA 1
ATOM 1325 C C . ASP A 1 179 ? 28.755 6.719 -28.979 1.00 84.75 179 ASP A C 1
ATOM 1327 O O . ASP A 1 179 ? 29.233 7.851 -29.012 1.00 84.75 179 ASP A O 1
ATOM 1331 N N . LEU A 1 180 ? 27.603 6.414 -29.582 1.00 80.56 180 LEU A N 1
ATOM 1332 C CA . LEU A 1 180 ? 26.847 7.340 -30.430 1.00 80.56 180 LEU A CA 1
ATOM 1333 C C . LEU A 1 180 ? 25.863 8.218 -29.646 1.00 80.56 180 LEU A C 1
ATOM 1335 O O . LEU A 1 180 ? 25.577 9.340 -30.056 1.00 80.56 180 LEU A O 1
ATOM 1339 N N . ILE A 1 181 ? 25.319 7.706 -28.540 1.00 74.44 181 ILE A N 1
ATOM 1340 C CA . ILE A 1 181 ? 24.250 8.370 -27.769 1.00 74.44 181 ILE A CA 1
ATOM 1341 C C . ILE A 1 181 ? 24.826 9.222 -26.619 1.00 74.44 181 ILE A C 1
ATOM 1343 O O . ILE A 1 181 ? 24.154 10.101 -26.075 1.00 74.44 181 ILE A O 1
ATOM 1347 N N . GLY A 1 182 ? 26.098 9.011 -26.267 1.00 71.88 182 GLY A N 1
ATOM 1348 C CA . GLY A 1 182 ? 26.747 9.667 -25.136 1.00 71.88 182 GLY A CA 1
ATOM 1349 C C . GLY A 1 182 ? 26.274 9.119 -23.785 1.00 71.88 182 GLY A C 1
ATOM 1350 O O . GLY A 1 182 ? 25.494 8.172 -23.692 1.00 71.88 182 GLY A O 1
ATOM 1351 N N . ALA A 1 183 ? 26.760 9.706 -22.690 1.00 62.78 183 ALA A N 1
ATOM 1352 C CA . ALA A 1 183 ? 26.486 9.254 -21.320 1.00 62.78 183 ALA A CA 1
ATOM 1353 C C . ALA A 1 183 ? 25.095 9.677 -20.797 1.00 62.78 183 ALA A C 1
ATOM 1355 O O . ALA A 1 183 ? 24.966 10.121 -19.653 1.00 62.78 183 ALA A O 1
ATOM 1356 N N . VAL A 1 184 ? 24.052 9.613 -21.626 1.00 56.06 184 VAL A N 1
ATOM 1357 C CA . VAL A 1 184 ? 22.755 10.196 -21.283 1.00 56.06 184 VAL A CA 1
ATOM 1358 C C . VAL A 1 184 ? 21.728 9.127 -20.911 1.00 56.06 184 VAL A C 1
ATOM 1360 O O . VAL A 1 184 ? 21.282 8.344 -21.733 1.00 56.06 184 VAL A O 1
ATOM 1363 N N . ALA A 1 185 ? 21.294 9.203 -19.652 1.00 56.81 185 ALA A N 1
ATOM 1364 C CA . ALA A 1 185 ? 20.240 8.417 -19.015 1.00 56.81 185 ALA A CA 1
ATOM 136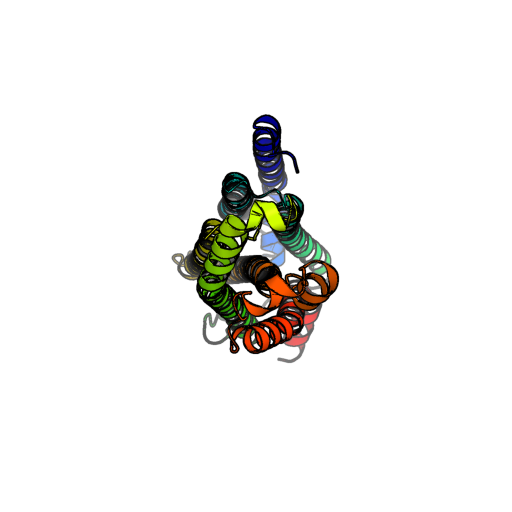5 C C . ALA A 1 185 ? 20.552 6.921 -18.833 1.00 56.81 185 ALA A C 1
ATOM 1367 O O . ALA A 1 185 ? 20.582 6.117 -19.757 1.00 56.81 185 ALA A O 1
ATOM 1368 N N . THR A 1 186 ? 20.697 6.523 -17.569 1.00 60.25 186 THR A N 1
ATOM 1369 C CA . THR A 1 186 ? 20.654 5.117 -17.172 1.00 60.25 186 THR A CA 1
ATOM 1370 C C . THR A 1 186 ? 19.269 4.556 -17.505 1.00 60.25 186 THR A C 1
ATOM 1372 O O . THR A 1 186 ? 18.283 5.052 -16.947 1.00 60.25 186 THR A O 1
ATOM 1375 N N . PRO A 1 187 ? 19.156 3.549 -18.387 1.00 62.28 187 PRO A N 1
ATOM 1376 C CA . PRO A 1 187 ? 17.866 2.953 -18.699 1.00 62.28 187 PRO A CA 1
ATOM 1377 C C . PRO A 1 187 ? 17.238 2.343 -17.433 1.00 62.28 187 PRO A C 1
ATOM 1379 O O . PRO A 1 187 ? 17.966 1.978 -16.505 1.00 62.28 187 PRO A O 1
ATOM 1382 N N . PRO A 1 188 ? 15.901 2.218 -17.359 1.00 62.94 188 PRO A N 1
ATOM 1383 C CA . PRO A 1 188 ? 15.231 1.636 -16.200 1.00 62.94 188 PRO A CA 1
ATOM 1384 C C . PRO A 1 188 ? 15.599 0.152 -16.062 1.00 62.94 188 PRO A C 1
ATOM 1386 O O . PRO A 1 188 ? 15.040 -0.723 -16.724 1.00 62.94 188 PRO A O 1
ATOM 1389 N N . GLN A 1 189 ? 16.574 -0.144 -15.205 1.00 61.25 189 GLN A N 1
ATOM 1390 C CA . GLN A 1 189 ? 17.086 -1.497 -15.003 1.00 61.25 189 GLN A CA 1
ATOM 1391 C C . GLN A 1 189 ? 16.433 -2.186 -13.808 1.00 61.25 189 GLN A C 1
ATOM 1393 O O . GLN A 1 189 ? 16.035 -1.544 -12.844 1.00 61.25 189 GLN A O 1
ATOM 1398 N N . GLY A 1 190 ? 16.359 -3.516 -13.885 1.00 68.75 190 GLY A N 1
ATOM 1399 C CA . GLY A 1 190 ? 16.108 -4.381 -12.737 1.00 68.75 190 GLY A CA 1
ATOM 1400 C C . GLY A 1 190 ? 14.671 -4.886 -12.598 1.00 68.75 190 GLY A C 1
ATOM 1401 O O . GLY A 1 190 ? 13.718 -4.124 -12.442 1.00 68.75 190 GLY A O 1
ATOM 1402 N N . PHE A 1 191 ? 14.542 -6.215 -12.548 1.00 76.19 191 PHE A N 1
ATOM 1403 C CA . PHE A 1 191 ? 13.332 -6.906 -12.088 1.00 76.19 191 PHE A CA 1
ATOM 1404 C C . PHE A 1 191 ? 13.143 -6.802 -10.569 1.00 76.19 191 PHE A C 1
ATOM 1406 O O . PHE A 1 191 ? 12.035 -6.998 -10.075 1.00 76.19 191 PHE A O 1
ATOM 1413 N N . ALA A 1 192 ? 14.215 -6.497 -9.829 1.00 77.06 192 ALA A N 1
ATOM 1414 C CA . ALA A 1 192 ? 14.235 -6.504 -8.370 1.00 77.06 192 ALA A CA 1
ATOM 1415 C C . ALA A 1 192 ? 13.133 -5.624 -7.765 1.00 77.06 192 ALA A C 1
ATOM 1417 O O . ALA A 1 192 ? 12.454 -6.052 -6.839 1.00 77.06 192 ALA A O 1
ATOM 1418 N N . ARG A 1 193 ? 12.878 -4.438 -8.334 1.00 75.00 193 ARG A N 1
ATOM 1419 C CA . ARG A 1 193 ? 11.842 -3.520 -7.838 1.00 75.00 193 ARG A CA 1
ATOM 1420 C C . ARG A 1 193 ? 10.423 -4.046 -8.057 1.00 75.00 193 ARG A C 1
ATOM 1422 O O . ARG A 1 193 ? 9.580 -3.879 -7.183 1.00 75.00 193 ARG A O 1
ATOM 1429 N N . LEU A 1 194 ? 10.158 -4.701 -9.186 1.00 79.62 194 LEU A N 1
ATOM 1430 C CA . LEU A 1 194 ? 8.853 -5.315 -9.460 1.00 79.62 194 LEU A CA 1
ATOM 1431 C C . LEU A 1 194 ? 8.618 -6.530 -8.562 1.00 79.62 194 LEU A C 1
ATOM 1433 O O . LEU A 1 194 ? 7.541 -6.660 -7.985 1.00 79.62 194 LEU A O 1
ATOM 1437 N N . TRP A 1 195 ? 9.643 -7.366 -8.375 1.00 80.25 195 TRP A N 1
ATOM 1438 C CA . TRP A 1 195 ? 9.605 -8.472 -7.417 1.00 80.25 195 TRP A CA 1
ATOM 1439 C C . TRP A 1 195 ? 9.398 -7.985 -5.992 1.00 80.25 195 TRP A C 1
ATOM 1441 O O . TRP A 1 195 ? 8.591 -8.554 -5.261 1.00 80.25 195 TRP A O 1
ATOM 1451 N N . LEU A 1 196 ? 10.074 -6.906 -5.606 1.00 78.94 196 LEU A N 1
ATOM 1452 C CA . LEU A 1 196 ? 9.879 -6.285 -4.309 1.00 78.94 196 LEU A CA 1
ATOM 1453 C C . LEU A 1 196 ? 8.427 -5.819 -4.167 1.00 78.94 196 LEU A C 1
ATOM 1455 O O . LEU A 1 196 ? 7.735 -6.283 -3.275 1.00 78.94 196 LEU A O 1
ATOM 1459 N N . VAL A 1 197 ? 7.912 -4.984 -5.071 1.00 80.56 197 VAL A N 1
ATOM 1460 C CA . VAL A 1 197 ? 6.522 -4.504 -4.978 1.00 80.56 197 VAL A CA 1
ATOM 1461 C C . VAL A 1 197 ? 5.528 -5.667 -4.924 1.00 80.56 197 VAL A C 1
ATOM 1463 O O . VAL A 1 197 ? 4.634 -5.645 -4.084 1.00 80.56 197 VAL A O 1
ATOM 1466 N N . LEU A 1 198 ? 5.715 -6.706 -5.741 1.00 82.56 198 LEU A N 1
ATOM 1467 C CA . LEU A 1 198 ? 4.870 -7.898 -5.731 1.00 82.56 198 LEU A CA 1
ATOM 1468 C C . LEU A 1 198 ? 4.932 -8.646 -4.391 1.00 82.56 198 LEU A C 1
ATOM 1470 O O . LEU A 1 198 ? 3.893 -8.961 -3.813 1.00 82.56 198 LEU A O 1
ATOM 1474 N N . THR A 1 199 ? 6.134 -8.915 -3.879 1.00 76.81 199 THR A N 1
ATOM 1475 C CA . THR A 1 199 ? 6.318 -9.617 -2.597 1.00 76.81 199 THR A CA 1
ATOM 1476 C C . THR A 1 199 ? 5.739 -8.817 -1.438 1.00 76.81 199 THR A C 1
ATOM 1478 O O . THR A 1 199 ? 5.057 -9.390 -0.590 1.00 76.81 199 THR A O 1
ATOM 1481 N N . LEU A 1 200 ? 5.916 -7.493 -1.434 1.00 78.81 200 LEU A N 1
ATOM 1482 C CA . LEU A 1 200 ? 5.322 -6.612 -0.433 1.00 78.81 200 LEU A CA 1
ATOM 1483 C C . LEU A 1 200 ? 3.796 -6.577 -0.536 1.00 78.81 200 LEU A C 1
ATOM 1485 O O . LEU A 1 200 ? 3.125 -6.624 0.490 1.00 78.81 200 LEU A O 1
ATOM 1489 N N . LEU A 1 201 ? 3.238 -6.545 -1.747 1.00 83.19 201 LEU A N 1
ATOM 1490 C CA . LEU A 1 201 ? 1.791 -6.558 -1.968 1.00 83.19 201 LEU A CA 1
ATOM 1491 C C . LEU A 1 201 ? 1.166 -7.845 -1.410 1.00 83.19 201 LEU A C 1
ATOM 1493 O O . LEU A 1 201 ? 0.178 -7.793 -0.677 1.00 83.19 201 LEU A O 1
ATOM 1497 N N . VAL A 1 202 ? 1.783 -8.996 -1.698 1.00 82.06 202 VAL A N 1
ATOM 1498 C CA . VAL A 1 202 ? 1.368 -10.305 -1.169 1.00 82.06 202 VAL A CA 1
ATOM 1499 C C . VAL A 1 202 ? 1.525 -10.358 0.350 1.00 82.06 202 VAL A C 1
ATOM 1501 O O . VAL A 1 202 ? 0.602 -10.786 1.041 1.00 82.06 202 VAL A O 1
ATOM 1504 N N . ALA A 1 203 ? 2.648 -9.877 0.890 1.00 77.19 203 ALA A N 1
ATOM 1505 C CA . ALA A 1 203 ? 2.894 -9.849 2.329 1.00 77.19 203 ALA A CA 1
ATOM 1506 C C . ALA A 1 203 ? 1.882 -8.965 3.074 1.00 77.19 203 ALA A C 1
ATOM 1508 O O . ALA A 1 203 ? 1.356 -9.376 4.105 1.00 77.19 203 ALA A O 1
ATOM 1509 N N . VAL A 1 204 ? 1.556 -7.783 2.542 1.00 81.12 204 VAL A N 1
ATOM 1510 C CA . VAL A 1 204 ? 0.541 -6.876 3.102 1.00 81.12 204 VAL A CA 1
ATOM 1511 C C . VAL A 1 204 ? -0.842 -7.519 3.071 1.00 81.12 204 VAL A C 1
ATOM 1513 O O . VAL A 1 204 ? -1.556 -7.473 4.075 1.00 81.12 204 VAL A O 1
ATOM 1516 N N . ALA A 1 205 ? -1.225 -8.149 1.959 1.00 83.31 205 ALA A N 1
ATOM 1517 C CA . ALA A 1 205 ? -2.508 -8.838 1.847 1.00 83.31 205 ALA A CA 1
ATOM 1518 C C . ALA A 1 205 ? -2.611 -10.010 2.838 1.00 83.31 205 ALA A C 1
ATOM 1520 O O . ALA A 1 205 ? -3.612 -10.131 3.550 1.00 83.31 205 ALA A O 1
ATOM 1521 N N . ALA A 1 206 ? -1.559 -10.825 2.947 1.00 76.50 206 ALA A N 1
ATOM 1522 C CA . ALA A 1 206 ? -1.484 -11.934 3.894 1.00 76.50 206 ALA A CA 1
ATOM 1523 C C . ALA A 1 206 ? -1.526 -11.443 5.349 1.00 76.50 206 ALA A C 1
ATOM 1525 O O . ALA A 1 206 ? -2.325 -11.945 6.136 1.00 76.50 206 ALA A O 1
ATOM 1526 N N . ALA A 1 207 ? -0.740 -10.421 5.697 1.00 77.38 207 ALA A N 1
ATOM 1527 C CA . ALA A 1 207 ? -0.708 -9.843 7.040 1.00 77.38 207 ALA A CA 1
ATOM 1528 C C . ALA A 1 207 ? -2.052 -9.215 7.430 1.00 77.38 207 ALA A C 1
ATOM 1530 O O . ALA A 1 207 ? -2.526 -9.415 8.546 1.00 77.38 207 ALA A O 1
ATOM 1531 N N . THR A 1 208 ? -2.701 -8.503 6.505 1.00 82.06 208 THR A N 1
ATOM 1532 C CA . THR A 1 208 ? -4.033 -7.919 6.725 1.00 82.06 208 THR A CA 1
ATOM 1533 C C . THR A 1 208 ? -5.071 -9.015 6.937 1.00 82.06 208 THR A C 1
ATOM 1535 O O . THR A 1 208 ? -5.840 -8.957 7.893 1.00 82.06 208 THR A O 1
ATOM 1538 N N . THR A 1 209 ? -5.060 -10.049 6.093 1.00 80.62 209 THR A N 1
ATOM 1539 C CA . THR A 1 209 ? -5.972 -11.195 6.209 1.00 80.62 209 THR A CA 1
ATOM 1540 C C . THR A 1 209 ? -5.756 -11.937 7.522 1.00 80.62 209 THR A C 1
ATOM 1542 O O . THR A 1 209 ? -6.724 -12.216 8.222 1.00 80.62 209 THR A O 1
ATOM 1545 N N . ALA A 1 210 ? -4.505 -12.192 7.908 1.00 75.19 210 ALA A N 1
ATOM 1546 C CA . ALA A 1 210 ? -4.161 -12.826 9.175 1.00 75.19 210 ALA A CA 1
ATOM 1547 C C . ALA A 1 210 ? -4.594 -11.975 10.376 1.00 75.19 210 ALA A C 1
ATOM 1549 O O . ALA A 1 210 ? -5.170 -12.508 11.317 1.00 75.19 210 ALA A O 1
ATOM 1550 N N . ALA A 1 211 ? -4.388 -10.655 10.342 1.00 79.00 211 ALA A N 1
ATOM 1551 C CA . ALA A 1 211 ? -4.823 -9.751 11.406 1.00 79.00 211 ALA A CA 1
ATOM 1552 C C . ALA A 1 211 ? -6.352 -9.729 11.551 1.00 79.00 211 ALA A C 1
ATOM 1554 O O . ALA A 1 211 ? -6.870 -9.801 12.666 1.00 79.00 211 ALA A O 1
ATOM 1555 N N . VAL A 1 212 ? -7.081 -9.682 10.431 1.00 82.12 212 VAL A N 1
ATOM 1556 C CA . VAL A 1 212 ? -8.546 -9.781 10.421 1.00 82.12 212 VAL A CA 1
ATOM 1557 C C . VAL A 1 212 ? -8.984 -11.145 10.947 1.00 82.12 212 VAL A C 1
ATOM 1559 O O . VAL A 1 212 ? -9.815 -11.209 11.847 1.00 82.12 212 VAL A O 1
ATOM 1562 N N . TRP A 1 213 ? -8.389 -12.230 10.461 1.00 79.81 213 TRP A N 1
ATOM 1563 C CA . TRP A 1 213 ? -8.707 -13.587 10.892 1.00 79.81 213 TRP A CA 1
ATOM 1564 C C . TRP A 1 213 ? -8.467 -13.776 12.394 1.00 79.81 213 TRP A C 1
ATOM 1566 O O . TRP A 1 213 ? -9.390 -14.157 13.107 1.00 79.81 213 TRP A O 1
ATOM 1576 N N . LEU A 1 214 ? -7.294 -13.397 12.908 1.00 74.50 214 LEU A N 1
ATOM 1577 C CA . LEU A 1 214 ? -6.967 -13.448 14.338 1.00 74.50 214 LEU A CA 1
ATOM 1578 C C . LEU A 1 214 ? -7.917 -12.594 15.181 1.00 74.50 214 LEU A C 1
ATOM 1580 O O . LEU A 1 214 ? -8.286 -12.994 16.284 1.00 74.50 214 LEU A O 1
ATOM 1584 N N . SER A 1 215 ? -8.339 -11.437 14.664 1.00 78.94 215 SER A N 1
ATOM 1585 C CA . SER A 1 215 ? -9.311 -10.598 15.362 1.00 78.94 215 SER A CA 1
ATOM 1586 C C . SER A 1 215 ? -10.701 -11.232 15.411 1.00 78.94 215 SER A C 1
ATOM 1588 O O . SER A 1 215 ? -11.413 -11.023 16.380 1.00 78.94 215 SER A O 1
ATOM 1590 N N . LEU A 1 216 ? -11.097 -12.031 14.418 1.00 79.12 216 LEU A N 1
ATOM 1591 C CA . LEU A 1 216 ? -12.436 -12.624 14.360 1.00 79.12 216 LEU A CA 1
ATOM 1592 C C . LEU A 1 216 ? -12.516 -14.005 15.033 1.00 79.12 216 LEU A C 1
ATOM 1594 O O . LEU A 1 216 ? -13.510 -14.289 15.698 1.00 79.12 216 LEU A O 1
ATOM 1598 N N . PHE A 1 217 ? -11.480 -14.838 14.904 1.00 76.19 217 PHE A N 1
ATOM 1599 C CA . PHE A 1 217 ? -11.486 -16.260 15.288 1.00 76.19 217 PHE A CA 1
ATOM 1600 C C . PHE A 1 217 ? -10.991 -16.568 16.708 1.00 76.19 217 PHE A C 1
ATOM 1602 O O . PHE A 1 217 ? -10.856 -17.735 17.073 1.00 76.19 217 PHE A O 1
ATOM 1609 N N . ARG A 1 218 ? -10.720 -15.559 17.541 1.00 67.44 218 ARG A N 1
ATOM 1610 C CA . ARG A 1 218 ? -10.298 -15.796 18.931 1.00 67.44 218 ARG A CA 1
ATOM 1611 C C . ARG A 1 218 ? -11.408 -16.522 19.721 1.00 67.44 218 ARG A C 1
ATOM 1613 O O . ARG A 1 218 ? -12.591 -16.307 19.459 1.00 67.44 218 ARG A O 1
ATOM 1620 N N . TYR A 1 219 ? -11.066 -17.391 20.674 1.00 59.88 219 TYR A N 1
ATOM 1621 C CA . TYR A 1 219 ? -12.079 -18.089 21.483 1.00 59.88 219 TYR A CA 1
ATOM 1622 C C . TYR A 1 219 ? -12.954 -17.077 22.243 1.00 59.88 219 TYR A C 1
ATOM 1624 O O . TYR A 1 219 ? -12.402 -16.104 22.753 1.00 59.88 219 TYR A O 1
ATOM 1632 N N . PRO A 1 220 ? -14.290 -17.233 22.259 1.00 57.09 220 PRO A N 1
ATOM 1633 C CA . PRO A 1 220 ? -15.170 -16.356 23.027 1.00 57.09 220 PRO A CA 1
ATOM 1634 C C . PRO A 1 220 ? -14.838 -16.467 24.520 1.00 57.09 220 PRO A C 1
ATOM 1636 O O . PRO A 1 220 ? -14.852 -17.560 25.086 1.00 57.09 220 PRO A O 1
ATOM 1639 N N . GLU A 1 221 ? -14.477 -15.340 25.131 1.00 68.62 221 GLU A N 1
ATOM 1640 C CA . GLU A 1 221 ? -14.401 -15.203 26.587 1.00 68.62 221 GLU A CA 1
ATOM 1641 C C . GLU A 1 221 ? -15.797 -14.870 27.150 1.00 68.62 221 GLU A C 1
ATOM 1643 O O . GLU A 1 221 ? -16.633 -14.348 26.416 1.00 68.62 221 GLU A O 1
ATOM 1648 N N . PRO A 1 222 ? -16.065 -15.117 28.447 1.00 57.72 222 PRO A N 1
ATOM 1649 C CA . PRO A 1 222 ? -17.406 -15.018 29.045 1.00 57.72 222 PRO A CA 1
ATOM 1650 C C . PRO A 1 222 ? -18.131 -13.662 28.895 1.00 57.72 222 PRO A C 1
ATOM 1652 O O . PRO A 1 222 ? -19.343 -13.604 29.093 1.00 57.72 222 PRO A O 1
ATOM 1655 N N . ASP A 1 223 ? -17.427 -12.584 28.527 1.00 62.38 223 ASP A N 1
ATOM 1656 C CA . ASP A 1 223 ? -17.989 -11.261 28.206 1.00 62.38 223 ASP A CA 1
ATOM 1657 C C . ASP A 1 223 ? -18.173 -11.057 26.683 1.00 62.38 223 ASP A C 1
ATOM 1659 O O . ASP A 1 223 ? -17.622 -10.142 26.055 1.00 62.38 223 ASP A O 1
ATOM 1663 N N . ASP A 1 224 ? -19.012 -11.907 26.083 1.00 67.38 224 ASP A N 1
ATOM 1664 C CA . ASP A 1 224 ? -19.220 -12.042 24.629 1.00 67.38 224 ASP A CA 1
ATOM 1665 C C . ASP A 1 224 ? -19.505 -10.723 23.884 1.00 67.38 224 ASP A C 1
ATOM 1667 O O . ASP A 1 224 ? -19.075 -10.525 22.744 1.00 67.38 224 ASP A O 1
ATOM 1671 N N . SER A 1 225 ? -20.244 -9.791 24.497 1.00 67.06 225 SER A N 1
ATOM 1672 C CA . SER A 1 225 ? -20.661 -8.564 23.801 1.00 67.06 225 SER A CA 1
ATOM 1673 C C . SER A 1 225 ? -19.547 -7.524 23.667 1.00 67.06 225 SER A C 1
ATOM 1675 O O . SER A 1 225 ? -19.471 -6.829 22.651 1.00 67.06 225 SER A O 1
ATOM 1677 N N . LEU A 1 226 ? -18.685 -7.403 24.680 1.00 64.69 226 LEU A N 1
ATOM 1678 C CA . LEU A 1 226 ? -17.603 -6.416 24.689 1.00 64.69 226 LEU A CA 1
ATOM 1679 C C . LEU A 1 226 ? -16.488 -6.847 23.737 1.00 64.69 226 LEU A C 1
ATOM 1681 O O . LEU A 1 226 ? -15.982 -6.045 22.943 1.00 64.69 226 LEU A O 1
ATOM 1685 N N . ASP A 1 227 ? -16.158 -8.133 23.788 1.00 69.50 227 ASP A N 1
ATOM 1686 C CA . ASP A 1 227 ? -15.148 -8.745 22.944 1.00 69.50 227 ASP A CA 1
ATOM 1687 C C . ASP A 1 227 ? -15.548 -8.666 21.460 1.00 69.50 227 ASP A C 1
ATOM 1689 O O . ASP A 1 227 ? -14.784 -8.165 20.634 1.00 69.50 227 ASP A O 1
ATOM 1693 N N . ALA A 1 228 ? -16.801 -8.982 21.110 1.00 71.75 228 ALA A N 1
ATOM 1694 C CA . ALA A 1 228 ? -17.292 -8.862 19.733 1.00 71.75 228 ALA A CA 1
ATOM 1695 C C . ALA A 1 228 ? -17.114 -7.449 19.135 1.00 71.75 228 ALA A C 1
ATOM 1697 O O . ALA A 1 228 ? -16.688 -7.301 17.984 1.00 71.75 228 ALA A O 1
ATOM 1698 N N . VAL A 1 229 ? -17.393 -6.392 19.909 1.00 73.75 229 VAL A N 1
ATOM 1699 C CA . VAL A 1 229 ? -17.227 -4.996 19.459 1.00 73.75 229 VAL A CA 1
ATOM 1700 C C . VAL A 1 229 ? -15.751 -4.650 19.250 1.00 73.75 229 VAL A C 1
ATOM 1702 O O . VAL A 1 229 ? -15.391 -3.985 18.271 1.00 73.75 229 VAL A O 1
ATOM 1705 N N . LEU A 1 230 ? -14.884 -5.104 20.152 1.00 71.38 230 LEU A N 1
ATOM 1706 C CA . LEU A 1 230 ? -13.442 -4.890 20.070 1.00 71.38 230 LEU A CA 1
ATOM 1707 C C . LEU A 1 230 ? -12.826 -5.578 18.855 1.00 71.38 230 LEU A C 1
ATOM 1709 O O . LEU A 1 230 ? -12.079 -4.942 18.108 1.00 71.38 230 LEU A O 1
ATOM 1713 N N . ARG A 1 231 ? -13.191 -6.837 18.623 1.00 77.19 231 ARG A N 1
ATOM 1714 C CA . ARG A 1 231 ? -12.772 -7.634 17.466 1.00 77.19 231 ARG A CA 1
ATOM 1715 C C . ARG A 1 231 ? -13.140 -6.962 16.156 1.00 77.19 231 ARG A C 1
ATOM 1717 O O . ARG A 1 231 ? -12.281 -6.751 15.303 1.00 77.19 231 ARG A O 1
ATOM 1724 N N . LEU A 1 232 ? -14.393 -6.522 16.035 1.00 76.94 232 LEU A N 1
ATOM 1725 C CA . LEU A 1 232 ? -14.879 -5.830 14.844 1.00 76.94 232 LEU A CA 1
ATOM 1726 C C . LEU A 1 232 ? -14.120 -4.521 14.599 1.00 76.94 232 LEU A C 1
ATOM 1728 O O . LEU A 1 232 ? -13.780 -4.193 13.461 1.00 76.94 232 LEU A O 1
ATOM 1732 N N . ARG A 1 233 ? -13.834 -3.760 15.661 1.00 78.25 233 ARG A N 1
ATOM 1733 C CA . ARG A 1 233 ? -13.066 -2.515 15.554 1.00 78.25 233 ARG A CA 1
ATOM 1734 C C . ARG A 1 233 ? -11.635 -2.782 15.102 1.00 78.25 233 ARG A C 1
ATOM 1736 O O . ARG A 1 233 ? -11.143 -2.064 14.237 1.00 78.25 233 ARG A O 1
ATOM 1743 N N . THR A 1 234 ? -10.977 -3.797 15.648 1.00 76.94 234 THR A N 1
ATOM 1744 C CA . THR A 1 234 ? -9.613 -4.151 15.243 1.00 76.94 234 THR A CA 1
ATOM 1745 C C . THR A 1 234 ? -9.563 -4.668 13.812 1.00 76.94 234 THR A C 1
ATOM 1747 O O . THR A 1 234 ? -8.711 -4.208 13.054 1.00 76.94 234 THR A O 1
ATOM 1750 N N . ALA A 1 235 ? -10.513 -5.514 13.406 1.00 80.81 235 ALA A N 1
ATOM 1751 C CA . ALA A 1 235 ? -10.648 -5.963 12.022 1.00 80.81 235 ALA A CA 1
ATOM 1752 C C . ALA A 1 235 ? -10.759 -4.775 11.051 1.00 80.81 235 ALA A C 1
ATOM 1754 O O . ALA A 1 235 ? -10.078 -4.737 10.030 1.00 80.81 235 ALA A O 1
ATOM 1755 N N . ARG A 1 236 ? -11.566 -3.759 11.392 1.00 79.75 236 ARG A N 1
ATOM 1756 C CA . ARG A 1 236 ? -11.724 -2.539 10.580 1.00 79.75 236 ARG A CA 1
ATOM 1757 C C . ARG A 1 236 ? -10.430 -1.741 10.451 1.00 79.75 236 ARG A C 1
ATOM 1759 O O . ARG A 1 236 ? -10.097 -1.307 9.354 1.00 79.75 236 ARG A O 1
ATOM 1766 N N . VAL A 1 237 ? -9.706 -1.539 11.553 1.00 76.75 237 VAL A N 1
ATOM 1767 C CA . VAL A 1 237 ? -8.430 -0.802 11.527 1.00 76.75 237 VAL A CA 1
ATOM 1768 C C . VAL A 1 237 ? -7.392 -1.570 10.709 1.00 76.75 237 VAL A C 1
ATOM 1770 O O . VAL A 1 237 ? -6.689 -0.961 9.905 1.00 76.75 237 VAL A O 1
ATOM 1773 N N . ALA A 1 238 ? -7.333 -2.898 10.851 1.00 79.69 238 ALA A N 1
ATOM 1774 C CA . ALA A 1 238 ? -6.467 -3.745 10.036 1.00 79.69 238 ALA A CA 1
ATOM 1775 C C . ALA A 1 238 ? -6.808 -3.620 8.542 1.00 79.69 238 ALA A C 1
ATOM 1777 O O . ALA A 1 238 ? -5.919 -3.319 7.751 1.00 79.69 238 ALA A O 1
ATOM 1778 N N . LEU A 1 239 ? -8.088 -3.747 8.170 1.00 81.56 239 LEU A N 1
ATOM 1779 C CA . LEU A 1 239 ? -8.555 -3.589 6.787 1.00 81.56 239 LEU A CA 1
ATOM 1780 C C . LEU A 1 239 ? -8.224 -2.210 6.212 1.00 81.56 239 LEU A C 1
ATOM 1782 O O . LEU A 1 239 ? -7.680 -2.128 5.118 1.00 81.56 239 LEU A O 1
ATOM 1786 N N . GLY A 1 240 ? -8.502 -1.127 6.944 1.00 78.06 240 GLY A N 1
ATOM 1787 C CA . GLY A 1 240 ? -8.203 0.232 6.481 1.00 78.06 240 GLY A CA 1
ATOM 1788 C C . GLY A 1 240 ? -6.704 0.468 6.275 1.00 78.06 240 GLY A C 1
ATOM 1789 O O . GLY A 1 240 ? -6.299 1.070 5.282 1.00 78.06 240 GLY A O 1
ATOM 1790 N N . THR A 1 241 ? -5.874 -0.061 7.178 1.00 75.06 241 THR A N 1
ATOM 1791 C CA . THR A 1 241 ? -4.408 0.033 7.074 1.00 75.06 241 THR A CA 1
ATOM 1792 C C . THR A 1 241 ? -3.882 -0.795 5.899 1.00 75.06 241 THR A C 1
ATOM 1794 O O . THR A 1 241 ? -3.048 -0.314 5.133 1.00 75.06 241 THR A O 1
ATOM 1797 N N . GLY A 1 242 ? -4.407 -2.010 5.716 1.00 79.88 242 GLY A N 1
ATOM 1798 C CA . GLY A 1 242 ? -4.089 -2.880 4.585 1.00 79.88 242 GLY A CA 1
ATOM 1799 C C . GLY A 1 242 ? -4.489 -2.270 3.244 1.00 79.88 242 GLY A C 1
ATOM 1800 O O . GLY A 1 242 ? -3.687 -2.266 2.316 1.00 79.88 242 GLY A O 1
ATOM 1801 N N . ALA A 1 243 ? -5.680 -1.670 3.156 1.00 81.12 243 ALA A N 1
ATOM 1802 C CA . ALA A 1 243 ? -6.137 -0.951 1.969 1.00 81.12 243 ALA A CA 1
ATOM 1803 C C . ALA A 1 243 ? -5.183 0.194 1.608 1.00 81.12 243 ALA A C 1
ATOM 1805 O O . ALA A 1 243 ? -4.721 0.281 0.473 1.00 81.12 243 ALA A O 1
ATOM 1806 N N . LEU A 1 244 ? -4.829 1.040 2.581 1.00 77.25 244 LEU A N 1
ATOM 1807 C CA . LEU A 1 244 ? -3.889 2.138 2.360 1.00 77.25 244 LEU A CA 1
ATOM 1808 C C . LEU A 1 244 ? -2.528 1.624 1.868 1.00 77.25 244 LEU A C 1
ATOM 1810 O O . LEU A 1 244 ? -1.981 2.158 0.906 1.00 77.25 244 LEU A O 1
ATOM 1814 N N . ALA A 1 245 ? -2.004 0.566 2.487 1.00 77.56 245 ALA A N 1
ATOM 1815 C CA . ALA A 1 245 ? -0.747 -0.051 2.080 1.00 77.56 245 ALA A CA 1
ATOM 1816 C C . ALA A 1 245 ? -0.803 -0.623 0.657 1.00 77.56 245 ALA A C 1
ATOM 1818 O O . ALA A 1 245 ? 0.101 -0.362 -0.137 1.00 77.56 245 ALA A O 1
ATOM 1819 N N . CYS A 1 246 ? -1.879 -1.328 0.300 1.00 82.50 246 CYS A N 1
ATOM 1820 C CA . CYS A 1 246 ? -2.096 -1.809 -1.062 1.00 82.50 246 CYS A CA 1
ATOM 1821 C C . CYS A 1 246 ? -2.156 -0.650 -2.063 1.00 82.50 246 CYS A C 1
ATOM 1823 O O . CYS A 1 246 ? -1.483 -0.711 -3.083 1.00 82.50 246 CYS A O 1
ATOM 1825 N N . ALA A 1 247 ? -2.888 0.430 -1.770 1.00 81.06 247 ALA A N 1
ATOM 1826 C CA . ALA A 1 247 ? -2.960 1.602 -2.649 1.00 81.06 247 ALA A CA 1
ATOM 1827 C C . ALA A 1 247 ? -1.585 2.225 -2.905 1.00 81.06 247 ALA A C 1
ATOM 1829 O O . ALA A 1 247 ? -1.223 2.507 -4.046 1.00 81.06 247 ALA A O 1
ATOM 1830 N N . LEU A 1 248 ? -0.801 2.391 -1.846 1.00 78.56 248 LEU A N 1
ATOM 1831 C CA . LEU A 1 248 ? 0.551 2.929 -1.903 1.00 78.56 248 LEU A CA 1
ATOM 1832 C C . LEU A 1 248 ? 1.493 2.042 -2.742 1.00 78.56 248 LEU A C 1
ATOM 1834 O O . LEU A 1 248 ? 2.228 2.551 -3.592 1.00 78.56 248 LEU A O 1
ATOM 1838 N N . LEU A 1 249 ? 1.426 0.718 -2.579 1.00 80.69 249 LEU A N 1
ATOM 1839 C CA . LEU A 1 249 ? 2.187 -0.236 -3.396 1.00 80.69 249 LEU A CA 1
ATOM 1840 C C . LEU A 1 249 ? 1.724 -0.262 -4.859 1.00 80.69 249 LEU A C 1
ATOM 1842 O O . LEU A 1 249 ? 2.558 -0.326 -5.760 1.00 80.69 249 LEU A O 1
ATOM 1846 N N . THR A 1 250 ? 0.422 -0.136 -5.113 1.00 82.75 250 THR A N 1
ATOM 1847 C CA . THR A 1 250 ? -0.135 -0.025 -6.468 1.00 82.75 250 THR A CA 1
ATOM 1848 C C . THR A 1 250 ? 0.347 1.247 -7.161 1.00 82.75 250 THR A C 1
ATOM 1850 O O . THR A 1 250 ? 0.791 1.182 -8.305 1.00 82.75 250 THR A O 1
ATOM 1853 N N . ILE A 1 251 ? 0.366 2.394 -6.470 1.00 81.62 251 ILE A N 1
ATOM 1854 C CA . ILE A 1 251 ? 0.963 3.633 -6.998 1.00 81.62 251 ILE A CA 1
ATOM 1855 C C . ILE A 1 251 ? 2.442 3.413 -7.337 1.00 81.62 251 ILE A C 1
ATOM 1857 O O . ILE A 1 251 ? 2.908 3.875 -8.377 1.00 81.62 251 ILE A O 1
ATOM 1861 N N . ALA A 1 252 ? 3.193 2.710 -6.485 1.00 80.31 252 ALA A N 1
ATOM 1862 C CA . ALA A 1 252 ? 4.602 2.417 -6.741 1.00 80.31 252 ALA A CA 1
ATOM 1863 C C . ALA A 1 252 ? 4.796 1.527 -7.983 1.00 80.31 252 ALA A C 1
ATOM 1865 O O . ALA A 1 252 ? 5.665 1.821 -8.807 1.00 80.31 252 ALA A O 1
ATOM 1866 N N . ALA A 1 253 ? 3.965 0.491 -8.151 1.00 83.38 253 ALA A N 1
ATOM 1867 C CA . ALA A 1 253 ? 3.954 -0.360 -9.343 1.00 83.38 253 ALA A CA 1
ATOM 1868 C C . ALA A 1 253 ? 3.657 0.455 -10.608 1.00 83.38 253 ALA A C 1
ATOM 1870 O O . ALA A 1 253 ? 4.385 0.358 -11.594 1.00 83.38 253 ALA A O 1
ATOM 1871 N N . LEU A 1 254 ? 2.627 1.303 -10.563 1.00 82.44 254 LEU A N 1
ATOM 1872 C CA . LEU A 1 254 ? 2.215 2.119 -11.702 1.00 82.44 254 LEU A CA 1
ATOM 1873 C C . LEU A 1 254 ? 3.231 3.187 -12.053 1.00 82.44 254 LEU A C 1
ATOM 1875 O O . LEU A 1 254 ? 3.527 3.356 -13.222 1.00 82.44 254 LEU A O 1
ATOM 1879 N N . ARG A 1 255 ? 3.834 3.865 -11.075 1.00 81.12 255 ARG A N 1
ATOM 1880 C C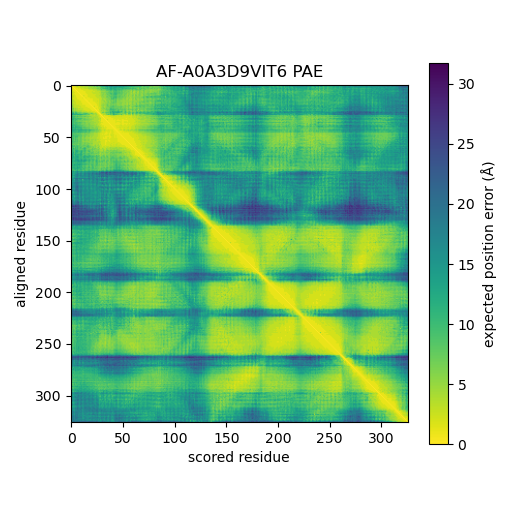A . ARG A 1 255 ? 4.928 4.804 -11.352 1.00 81.12 255 ARG A CA 1
ATOM 1881 C C . ARG A 1 255 ? 6.098 4.110 -12.029 1.00 81.12 255 ARG A C 1
ATOM 1883 O O . ARG A 1 255 ? 6.658 4.665 -12.967 1.00 81.12 255 ARG A O 1
ATOM 1890 N N . ARG A 1 256 ? 6.447 2.894 -11.597 1.00 79.94 256 ARG A N 1
ATOM 1891 C CA . ARG A 1 256 ? 7.484 2.109 -12.275 1.00 79.94 256 ARG A CA 1
ATOM 1892 C C . ARG A 1 256 ? 7.067 1.768 -13.700 1.00 79.94 256 ARG A C 1
ATOM 1894 O O . ARG A 1 256 ? 7.883 1.919 -14.602 1.00 79.94 256 ARG A O 1
ATOM 1901 N N . LEU A 1 257 ? 5.815 1.368 -13.905 1.00 81.25 257 LEU A N 1
ATOM 1902 C CA . LEU A 1 257 ? 5.277 1.155 -15.241 1.00 81.25 257 LEU A CA 1
ATOM 1903 C C . LEU A 1 257 ? 5.353 2.440 -16.072 1.00 81.25 257 LEU A C 1
ATOM 1905 O O . LEU A 1 257 ? 5.859 2.392 -17.178 1.00 81.25 257 LEU A O 1
ATOM 1909 N N . THR A 1 258 ? 4.969 3.596 -15.535 1.00 81.25 258 THR A N 1
ATOM 1910 C CA . THR A 1 258 ? 5.092 4.897 -16.202 1.00 81.25 258 THR A CA 1
ATOM 1911 C C . THR A 1 258 ? 6.542 5.219 -16.543 1.00 81.25 258 THR A C 1
ATOM 1913 O O . THR A 1 258 ? 6.789 5.725 -17.619 1.00 81.25 258 THR A O 1
ATOM 1916 N N . VAL A 1 259 ? 7.531 4.883 -15.717 1.00 76.81 259 VAL A N 1
ATOM 1917 C CA . VAL A 1 259 ? 8.947 5.061 -16.099 1.00 76.81 259 VAL A CA 1
ATOM 1918 C C . VAL A 1 259 ? 9.342 4.145 -17.270 1.00 76.81 259 VAL A C 1
ATOM 1920 O O . VAL A 1 259 ? 10.167 4.531 -18.093 1.00 76.81 259 VAL A O 1
ATOM 1923 N N . ILE A 1 260 ? 8.752 2.949 -17.366 1.00 75.38 260 ILE A N 1
ATOM 1924 C CA . ILE A 1 260 ? 8.991 2.012 -18.475 1.00 75.38 260 ILE A CA 1
ATOM 1925 C C . ILE A 1 260 ? 8.228 2.430 -19.744 1.00 75.38 260 ILE A C 1
ATOM 1927 O O . ILE A 1 260 ? 8.765 2.289 -20.834 1.00 75.38 260 ILE A O 1
ATOM 1931 N N . VAL A 1 261 ? 6.999 2.942 -19.622 1.00 72.44 261 VAL A N 1
ATOM 1932 C CA . VAL A 1 261 ? 6.103 3.284 -20.747 1.00 72.44 261 VAL A CA 1
ATOM 1933 C C . VAL A 1 261 ? 6.272 4.724 -21.217 1.00 72.44 261 VAL A C 1
ATOM 1935 O O . VAL A 1 261 ? 6.322 4.976 -22.414 1.00 72.44 261 VAL A O 1
ATOM 1938 N N . MET A 1 262 ? 6.393 5.652 -20.268 1.00 65.69 262 MET A N 1
ATOM 1939 C CA . MET A 1 262 ? 6.757 7.053 -20.458 1.00 65.69 262 MET A CA 1
ATOM 1940 C C . MET A 1 262 ? 8.223 7.332 -20.089 1.00 65.69 262 MET A C 1
ATOM 1942 O O . MET A 1 262 ? 8.520 8.272 -19.338 1.00 65.69 262 MET A O 1
ATOM 1946 N N . PRO A 1 263 ? 9.224 6.694 -20.705 1.00 52.84 263 PRO A N 1
ATOM 1947 C CA . PRO A 1 263 ? 10.246 7.566 -21.220 1.00 52.84 263 PRO A CA 1
ATOM 1948 C C . PRO A 1 263 ? 9.488 8.528 -22.136 1.00 52.84 263 PRO A C 1
ATOM 1950 O O . PRO A 1 263 ? 8.569 8.150 -22.860 1.00 52.84 263 PRO A O 1
ATOM 1953 N N . ARG A 1 264 ? 9.874 9.788 -22.123 1.00 51.66 264 ARG A N 1
ATOM 1954 C CA . ARG A 1 264 ? 9.553 10.739 -23.178 1.00 51.66 264 ARG A CA 1
ATOM 1955 C C . ARG A 1 264 ? 10.080 10.253 -24.540 1.00 51.66 264 ARG A C 1
ATOM 1957 O O . ARG A 1 264 ? 10.574 11.085 -25.261 1.00 51.66 264 ARG A O 1
ATOM 1964 N N . LEU A 1 265 ? 10.067 8.959 -24.870 1.00 52.53 265 LEU A N 1
ATOM 1965 C CA . LEU A 1 265 ? 10.625 8.343 -26.063 1.00 52.53 265 LEU A CA 1
ATOM 1966 C C . LEU A 1 265 ? 10.163 9.084 -27.296 1.00 52.53 265 LEU A C 1
ATOM 1968 O O . LEU A 1 265 ? 10.997 9.378 -28.115 1.00 52.53 265 LEU A O 1
ATOM 1972 N N . ASP A 1 266 ? 8.922 9.533 -27.372 1.00 50.38 266 ASP A N 1
ATOM 1973 C CA . ASP A 1 266 ? 8.480 10.323 -28.521 1.00 50.38 266 ASP A CA 1
ATOM 1974 C C . ASP A 1 266 ? 9.265 11.651 -28.598 1.00 50.38 266 ASP A C 1
ATOM 1976 O O . ASP A 1 266 ? 9.928 11.941 -29.584 1.00 50.38 266 ASP A O 1
ATOM 1980 N N . VAL A 1 267 ? 9.347 12.398 -27.490 1.00 53.03 267 VAL A N 1
ATOM 1981 C CA . VAL A 1 267 ? 10.093 13.672 -27.395 1.00 53.03 267 VAL A CA 1
ATOM 1982 C C . VAL A 1 267 ? 11.624 13.483 -27.405 1.00 53.03 267 VAL A C 1
ATOM 1984 O O . VAL A 1 267 ? 12.354 14.407 -27.749 1.00 53.03 267 VAL A O 1
ATOM 1987 N N . TRP A 1 268 ? 12.133 12.320 -27.006 1.00 57.16 268 TRP A N 1
ATOM 1988 C CA . TRP A 1 268 ? 13.554 11.978 -26.893 1.00 57.16 268 TRP A CA 1
ATOM 1989 C C . TRP A 1 268 ? 14.079 11.366 -28.193 1.00 57.16 268 TRP A C 1
ATOM 1991 O O . TRP A 1 268 ? 15.150 11.734 -28.650 1.00 57.16 268 TRP A O 1
ATOM 2001 N N . VAL A 1 269 ? 13.314 10.477 -28.820 1.00 57.19 269 VAL A N 1
ATOM 2002 C CA . VAL A 1 269 ? 13.582 9.909 -30.147 1.00 57.19 269 VAL A CA 1
ATOM 2003 C C . VAL A 1 269 ? 13.487 11.008 -31.189 1.00 57.19 269 VAL A C 1
ATOM 2005 O O . VAL A 1 269 ? 14.393 11.117 -32.005 1.00 57.19 269 VAL A O 1
ATOM 2008 N N . GLU A 1 270 ? 12.482 11.887 -31.119 1.00 59.06 270 GLU A N 1
ATOM 2009 C CA . GLU A 1 270 ? 12.376 12.992 -32.079 1.00 59.06 270 GLU A CA 1
ATOM 2010 C C . GLU A 1 270 ? 13.443 14.079 -31.893 1.00 59.06 270 GLU A C 1
ATOM 2012 O O . GLU A 1 270 ? 13.829 14.707 -32.876 1.00 59.06 270 GLU A O 1
ATOM 2017 N N . ARG A 1 271 ? 13.917 14.350 -30.664 1.00 62.59 271 ARG A N 1
ATOM 2018 C CA . ARG A 1 271 ? 14.835 15.486 -30.412 1.00 62.59 271 ARG A CA 1
ATOM 2019 C C . ARG A 1 271 ? 16.285 15.117 -30.128 1.00 62.59 271 ARG A C 1
ATOM 2021 O O . ARG A 1 271 ? 17.145 15.974 -30.300 1.00 62.59 271 ARG A O 1
ATOM 2028 N N . ALA A 1 272 ? 16.561 13.915 -29.632 1.00 64.00 272 ALA A N 1
ATOM 2029 C CA . ALA A 1 272 ? 17.883 13.535 -29.131 1.00 64.00 272 ALA A CA 1
ATOM 2030 C C . ALA A 1 272 ? 18.519 12.368 -29.896 1.00 64.00 272 ALA A C 1
ATOM 2032 O O . ALA A 1 272 ? 19.737 12.213 -29.830 1.00 64.00 272 ALA A O 1
ATOM 2033 N N . LEU A 1 273 ? 17.744 11.569 -30.638 1.00 70.31 273 LEU A N 1
ATOM 2034 C CA . LEU A 1 273 ? 18.299 10.497 -31.460 1.00 70.31 273 LEU A CA 1
ATOM 2035 C C . LEU A 1 273 ? 18.617 11.001 -32.876 1.00 70.31 273 LEU A C 1
ATOM 2037 O O . LEU A 1 273 ? 17.742 11.545 -33.549 1.00 70.31 273 LEU A O 1
ATOM 2041 N N . PRO A 1 274 ? 19.854 10.798 -33.367 1.00 80.25 274 PRO A N 1
ATOM 2042 C CA . PRO A 1 274 ? 20.174 10.974 -34.776 1.00 80.25 274 PRO A CA 1
ATOM 2043 C C . PRO A 1 274 ? 19.159 10.224 -35.659 1.00 80.25 274 PRO A C 1
ATOM 2045 O O . PRO A 1 274 ? 18.837 9.075 -35.343 1.00 80.25 274 PRO A O 1
ATOM 2048 N N . PRO A 1 275 ? 18.707 10.792 -36.796 1.00 81.31 275 PRO A N 1
ATOM 2049 C CA . PRO A 1 275 ? 17.724 10.150 -37.676 1.00 81.31 275 PRO A CA 1
ATOM 2050 C C . PRO A 1 275 ? 18.130 8.737 -38.109 1.00 81.31 275 PRO A C 1
ATOM 2052 O O . PRO A 1 275 ? 17.281 7.870 -38.276 1.00 81.31 275 PRO A O 1
ATOM 2055 N N . ALA A 1 276 ? 19.437 8.488 -38.239 1.00 82.06 276 ALA A N 1
ATOM 2056 C CA . ALA A 1 276 ? 19.992 7.179 -38.570 1.00 82.06 276 ALA A CA 1
ATOM 2057 C C . ALA A 1 276 ? 19.723 6.103 -37.499 1.00 82.06 276 ALA A C 1
ATOM 2059 O O . ALA A 1 276 ? 19.628 4.929 -37.833 1.00 82.06 276 ALA A O 1
ATOM 2060 N N . LEU A 1 277 ? 19.579 6.486 -36.227 1.00 81.88 277 LEU A N 1
ATOM 2061 C CA . LEU A 1 277 ? 19.330 5.563 -35.115 1.00 81.88 277 LEU A CA 1
ATOM 2062 C C . LEU A 1 277 ? 17.839 5.342 -34.833 1.00 81.88 277 LEU A C 1
ATOM 2064 O O . LEU A 1 277 ? 17.491 4.359 -34.183 1.00 81.88 277 LEU A O 1
ATOM 2068 N N . ALA A 1 278 ? 16.961 6.221 -35.325 1.00 81.31 278 ALA A N 1
ATOM 2069 C CA . ALA A 1 278 ? 15.520 6.124 -35.097 1.00 81.31 278 ALA A CA 1
ATOM 2070 C C . ALA A 1 278 ? 14.895 4.884 -35.763 1.00 81.31 278 ALA A C 1
ATOM 2072 O O . ALA A 1 278 ? 14.005 4.264 -35.187 1.00 81.31 278 ALA A O 1
ATOM 2073 N N . TRP A 1 279 ? 15.390 4.489 -36.942 1.00 83.31 279 TRP A N 1
ATOM 2074 C CA . TRP A 1 279 ? 14.863 3.351 -37.709 1.00 83.31 279 TRP A CA 1
ATOM 2075 C C . TRP A 1 279 ? 15.121 1.990 -37.051 1.00 83.31 279 TRP A C 1
ATOM 2077 O O . TRP A 1 279 ? 14.322 1.071 -37.207 1.00 83.31 279 TRP A O 1
ATOM 2087 N N . ASP A 1 280 ? 16.205 1.881 -36.284 1.00 86.94 280 ASP A N 1
ATOM 2088 C CA . ASP A 1 280 ? 16.618 0.648 -35.607 1.00 86.94 280 ASP A CA 1
ATOM 2089 C C . ASP A 1 280 ? 16.104 0.552 -34.163 1.00 86.94 280 ASP A C 1
ATOM 2091 O O . ASP A 1 280 ? 16.423 -0.410 -33.454 1.00 86.94 280 ASP A O 1
ATOM 2095 N N . PHE A 1 281 ? 15.386 1.565 -33.671 1.00 83.44 281 PHE A N 1
ATOM 2096 C CA . PHE A 1 281 ? 14.958 1.607 -32.278 1.00 83.44 281 PHE A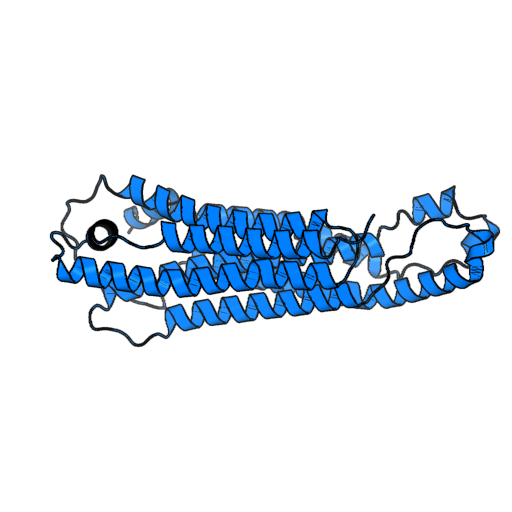 CA 1
ATOM 2097 C C . PHE A 1 281 ? 13.910 0.510 -31.991 1.00 83.44 281 PHE A C 1
ATOM 2099 O O . PHE A 1 281 ? 12.970 0.344 -32.773 1.00 83.44 281 PHE A O 1
ATOM 2106 N N . PRO A 1 282 ? 14.008 -0.240 -30.870 1.00 87.00 282 PRO A N 1
ATOM 2107 C CA . PRO A 1 282 ? 13.045 -1.288 -30.546 1.00 87.00 282 PRO A CA 1
ATOM 2108 C C . PRO A 1 282 ? 11.624 -0.730 -30.421 1.00 87.00 282 PRO A C 1
ATOM 2110 O O . PRO A 1 282 ? 11.305 -0.026 -29.460 1.00 87.00 282 PRO A O 1
ATOM 2113 N N . ALA A 1 283 ? 10.756 -1.087 -31.370 1.00 85.75 283 ALA A N 1
ATOM 2114 C CA . ALA A 1 283 ? 9.370 -0.636 -31.376 1.00 85.75 283 ALA A CA 1
ATOM 2115 C C . ALA A 1 283 ? 8.681 -0.954 -30.043 1.00 85.75 283 ALA A C 1
ATOM 2117 O O . ALA A 1 283 ? 8.819 -2.051 -29.486 1.00 85.75 283 ALA A O 1
ATOM 2118 N N . LEU A 1 284 ? 7.936 0.023 -29.527 1.00 84.06 284 LEU A N 1
ATOM 2119 C CA . LEU A 1 284 ? 7.127 -0.166 -28.334 1.00 84.06 284 LEU A CA 1
ATOM 2120 C C . LEU A 1 284 ? 6.082 -1.262 -28.616 1.00 84.06 284 LEU A C 1
ATOM 2122 O O . LEU A 1 284 ? 5.439 -1.229 -29.671 1.00 84.06 284 LEU A O 1
ATOM 2126 N N . PRO A 1 285 ? 5.867 -2.231 -27.71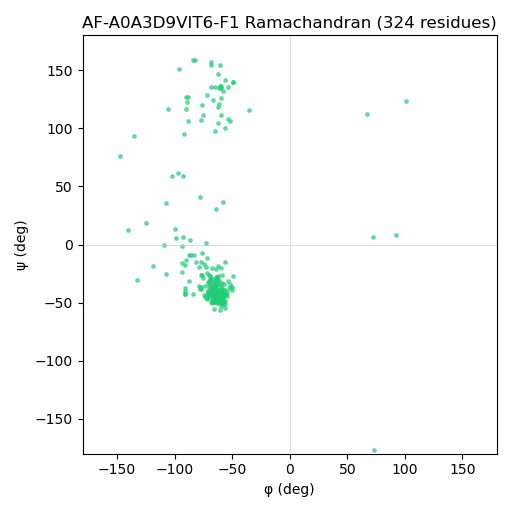0 1.00 88.94 285 PRO A N 1
ATOM 2127 C CA . PRO A 1 285 ? 4.830 -3.230 -27.914 1.00 88.94 285 PRO A CA 1
ATOM 2128 C C . PRO A 1 285 ? 3.465 -2.541 -28.030 1.00 88.94 285 PRO A C 1
ATOM 2130 O O . PRO A 1 285 ? 3.079 -1.797 -27.132 1.00 88.94 285 PRO A O 1
ATOM 2133 N N . GLY A 1 286 ? 2.711 -2.801 -29.103 1.00 88.06 286 GLY A N 1
ATOM 2134 C CA . GLY A 1 286 ? 1.453 -2.084 -29.380 1.00 88.06 286 GLY A CA 1
ATOM 2135 C C . GLY A 1 286 ? 0.377 -2.213 -28.291 1.00 88.06 286 GLY A C 1
ATOM 2136 O O . GLY A 1 286 ? -0.513 -1.375 -28.194 1.00 88.06 286 GLY A O 1
ATOM 2137 N N . TRP A 1 287 ? 0.474 -3.230 -27.430 1.00 89.19 287 TRP A N 1
ATOM 2138 C CA . TRP A 1 287 ? -0.409 -3.418 -26.275 1.00 89.19 287 TRP A CA 1
ATOM 2139 C C . TRP A 1 287 ? -0.051 -2.532 -25.071 1.00 89.19 287 TRP A C 1
ATOM 2141 O O . TRP A 1 287 ? -0.878 -2.346 -24.182 1.00 89.19 287 TRP A O 1
ATOM 2151 N N . LEU A 1 288 ? 1.169 -1.997 -25.001 1.00 84.38 288 LEU A N 1
ATOM 2152 C CA . LEU A 1 288 ? 1.692 -1.346 -23.802 1.00 84.38 288 LEU A CA 1
ATOM 2153 C C . LEU A 1 288 ? 1.062 0.040 -23.535 1.00 84.38 288 LEU A C 1
ATOM 2155 O O . LEU A 1 288 ? 0.628 0.252 -22.399 1.00 84.38 288 LEU A O 1
ATOM 2159 N N . PRO A 1 289 ? 0.906 0.946 -24.528 1.00 86.06 289 PRO A N 1
ATOM 2160 C CA . PRO A 1 289 ? 0.186 2.209 -24.334 1.00 86.06 289 PRO A CA 1
ATOM 2161 C C . PRO A 1 289 ? -1.268 2.060 -23.864 1.00 86.06 289 PRO A C 1
ATOM 2163 O O . PRO A 1 289 ? -1.613 2.682 -22.858 1.00 86.06 289 PRO A O 1
ATOM 2166 N N . PRO A 1 290 ? -2.132 1.239 -24.506 1.00 87.31 290 PRO A N 1
ATOM 2167 C CA . PRO A 1 290 ? -3.522 1.141 -24.071 1.00 87.31 290 PRO A CA 1
ATOM 2168 C C . PRO A 1 290 ? -3.635 0.528 -22.672 1.00 87.31 290 PRO A C 1
ATOM 2170 O O . PRO A 1 290 ? -4.450 0.981 -21.875 1.00 87.31 290 PRO A O 1
ATOM 2173 N N . VAL A 1 291 ? -2.792 -0.451 -22.324 1.00 84.88 291 VAL A N 1
ATOM 2174 C CA . VAL A 1 291 ? -2.787 -1.040 -20.976 1.00 84.88 291 VAL A CA 1
ATOM 2175 C C . VAL A 1 291 ? -2.351 -0.023 -19.920 1.00 84.88 291 VAL A C 1
ATOM 2177 O O . VAL A 1 291 ? -2.971 0.052 -18.860 1.00 84.88 291 VAL A O 1
ATOM 2180 N N . HIS A 1 292 ? -1.322 0.781 -20.199 1.00 82.31 292 HIS A N 1
ATOM 2181 C CA . HIS A 1 292 ? -0.902 1.862 -19.303 1.00 82.31 292 HIS A CA 1
ATOM 2182 C C . HIS A 1 292 ? -2.015 2.891 -19.100 1.00 82.31 292 HIS A C 1
ATOM 2184 O O . HIS A 1 292 ? -2.353 3.190 -17.957 1.00 82.31 292 HIS A O 1
ATOM 2190 N N . GLN A 1 293 ? -2.650 3.344 -20.182 1.00 84.88 293 GLN A N 1
ATOM 2191 C CA . GLN A 1 293 ? -3.749 4.307 -20.123 1.00 84.88 293 GLN A CA 1
ATOM 2192 C C . GLN A 1 293 ? -4.948 3.772 -19.330 1.00 84.88 293 GLN A C 1
ATOM 2194 O O . GLN A 1 293 ? -5.538 4.506 -18.535 1.00 84.88 293 GLN A O 1
ATOM 2199 N N . ILE A 1 294 ? -5.300 2.494 -19.512 1.00 85.81 294 ILE A N 1
ATOM 2200 C CA . ILE A 1 294 ? -6.352 1.827 -18.736 1.00 85.81 294 ILE A CA 1
ATOM 2201 C C . ILE A 1 294 ? -5.987 1.856 -17.250 1.00 85.81 294 ILE A C 1
ATOM 2203 O O . ILE A 1 294 ? -6.772 2.333 -16.433 1.00 85.81 294 ILE A O 1
ATOM 2207 N N . LEU A 1 295 ? -4.791 1.388 -16.893 1.00 81.06 295 LEU A N 1
ATOM 2208 C CA . LEU A 1 295 ? -4.348 1.316 -15.501 1.00 81.06 295 LEU A CA 1
ATOM 2209 C C . LEU A 1 295 ? -4.277 2.694 -14.823 1.00 81.06 295 LEU A C 1
ATOM 2211 O O . LEU A 1 295 ? -4.682 2.823 -13.667 1.00 81.06 295 LEU A O 1
ATOM 2215 N N . ASP A 1 296 ? -3.811 3.720 -15.535 1.00 79.25 296 ASP A N 1
ATOM 2216 C CA . ASP A 1 296 ? -3.748 5.096 -15.031 1.00 79.25 296 ASP A CA 1
ATOM 2217 C C . ASP A 1 296 ? -5.155 5.682 -14.819 1.00 79.25 296 ASP A C 1
ATOM 2219 O O . ASP A 1 296 ? -5.454 6.256 -13.769 1.00 79.25 296 ASP A O 1
ATOM 2223 N N . SER A 1 297 ? -6.074 5.418 -15.755 1.00 83.31 297 SER A N 1
ATOM 2224 C CA . SER A 1 297 ? -7.479 5.842 -15.660 1.00 83.31 297 SER A CA 1
ATOM 2225 C C . SER A 1 297 ? -8.221 5.185 -14.492 1.00 83.31 297 SER A C 1
ATOM 2227 O O . SER A 1 297 ? -9.122 5.792 -13.914 1.00 83.31 297 SER A O 1
ATOM 2229 N N . PHE A 1 298 ? -7.843 3.962 -14.109 1.00 78.75 298 PHE A N 1
ATOM 2230 C CA . PHE A 1 298 ? -8.395 3.282 -12.934 1.00 78.75 298 PHE A CA 1
ATOM 2231 C C . PHE A 1 298 ? -7.825 3.809 -11.614 1.00 78.75 298 PHE A C 1
ATOM 2233 O O . PHE A 1 298 ? -8.500 3.735 -10.585 1.00 78.75 298 PHE A O 1
ATOM 2240 N N . LEU A 1 299 ? -6.613 4.365 -11.613 1.00 73.25 299 LEU A N 1
ATOM 2241 C CA . LEU A 1 299 ? -5.931 4.757 -10.385 1.00 73.25 299 LEU A CA 1
ATOM 2242 C C . LEU A 1 299 ? -6.651 5.901 -9.666 1.00 73.25 299 LEU A C 1
ATOM 2244 O O . LEU A 1 299 ? -6.918 5.796 -8.470 1.00 73.25 299 LEU A O 1
ATOM 2248 N N . ALA A 1 300 ? -6.993 6.976 -10.377 1.00 72.12 300 ALA A N 1
ATOM 2249 C CA . ALA A 1 300 ? -7.659 8.137 -9.787 1.00 72.12 300 ALA A CA 1
ATOM 2250 C C . ALA A 1 300 ? -8.976 7.781 -9.058 1.00 72.12 300 ALA A C 1
ATOM 2252 O O . ALA A 1 300 ? -9.066 8.059 -7.860 1.00 72.12 300 ALA A O 1
ATOM 2253 N N . PRO A 1 301 ? -9.966 7.112 -9.687 1.00 72.75 301 PRO A N 1
ATOM 2254 C CA . PRO A 1 301 ? -11.217 6.762 -9.016 1.00 72.75 301 PRO A CA 1
ATOM 2255 C C . PRO A 1 301 ? -11.017 5.750 -7.887 1.00 72.75 301 PRO A C 1
ATOM 2257 O O . PRO A 1 301 ? -11.697 5.840 -6.865 1.00 72.75 301 PRO A O 1
ATOM 2260 N N . VAL A 1 302 ? -10.065 4.822 -8.019 1.00 72.56 302 VAL A N 1
ATOM 2261 C CA . VAL A 1 302 ? -9.737 3.875 -6.949 1.00 72.56 302 VAL A CA 1
ATOM 2262 C C . VAL A 1 302 ? -9.144 4.608 -5.746 1.00 72.56 302 VAL A C 1
ATOM 2264 O O . VAL A 1 302 ? -9.594 4.382 -4.626 1.00 72.56 302 VAL A O 1
ATOM 2267 N N . LEU A 1 303 ? -8.208 5.540 -5.945 1.00 71.88 303 LEU A N 1
ATOM 2268 C CA . LEU A 1 303 ? -7.642 6.351 -4.863 1.00 71.88 303 LEU A CA 1
ATOM 2269 C C . LEU A 1 303 ? -8.686 7.263 -4.220 1.00 71.88 303 LEU A C 1
ATOM 2271 O O . LEU A 1 303 ? -8.724 7.364 -2.994 1.00 71.88 303 LEU A O 1
ATOM 2275 N N . THR A 1 304 ? -9.568 7.875 -5.011 1.00 72.50 304 THR A N 1
ATOM 2276 C CA . THR A 1 304 ? -10.703 8.645 -4.487 1.00 72.50 304 THR A CA 1
ATOM 2277 C C . THR A 1 304 ? -11.627 7.753 -3.664 1.00 72.50 304 THR A C 1
ATOM 2279 O O . THR A 1 304 ? -11.969 8.110 -2.541 1.00 72.50 304 THR A O 1
ATOM 2282 N N . GLY A 1 305 ? -11.970 6.562 -4.162 1.00 69.81 305 GLY A N 1
ATOM 2283 C CA . GLY A 1 305 ? -12.765 5.571 -3.439 1.00 69.81 305 GLY A CA 1
ATOM 2284 C C . GLY A 1 305 ? -12.103 5.122 -2.136 1.00 69.81 305 GLY A C 1
ATOM 2285 O O . GLY A 1 305 ? -12.779 5.007 -1.117 1.00 69.81 305 GLY A O 1
ATOM 2286 N N . CYS A 1 306 ? -10.780 4.955 -2.125 1.00 70.12 306 CYS A N 1
ATOM 2287 C CA . CYS A 1 306 ? -10.005 4.635 -0.925 1.00 70.12 306 CYS A CA 1
ATOM 2288 C C . CYS A 1 306 ? -10.019 5.775 0.083 1.00 70.12 306 CYS A C 1
ATOM 2290 O O . CYS A 1 306 ? -10.298 5.542 1.254 1.00 70.12 306 CYS A O 1
ATOM 2292 N N . ALA A 1 307 ? -9.755 7.003 -0.361 1.00 70.56 307 ALA A N 1
ATOM 2293 C CA . ALA A 1 307 ? -9.797 8.184 0.492 1.00 70.56 307 ALA A CA 1
ATOM 2294 C C . ALA A 1 307 ? -11.191 8.370 1.099 1.00 70.56 307 ALA A C 1
ATOM 2296 O O . ALA A 1 307 ? -11.311 8.664 2.286 1.00 70.56 307 ALA A O 1
ATOM 2297 N N . LEU A 1 308 ? -12.241 8.124 0.314 1.00 70.12 308 LEU A N 1
ATOM 2298 C CA . LEU A 1 308 ? -13.627 8.215 0.757 1.00 70.12 308 LEU A CA 1
ATOM 2299 C C . LEU A 1 308 ? -13.981 7.075 1.722 1.00 70.12 308 LEU A C 1
ATOM 2301 O O . LEU A 1 308 ? -14.584 7.332 2.757 1.00 70.12 308 LEU A O 1
ATOM 2305 N N . CYS A 1 309 ? -13.531 5.844 1.466 1.00 67.62 309 CYS A N 1
ATOM 2306 C CA . CYS A 1 309 ? -13.688 4.722 2.395 1.00 67.62 309 CYS A CA 1
ATOM 2307 C C . CYS A 1 309 ? -12.949 4.964 3.711 1.00 67.62 309 CYS A C 1
ATOM 2309 O O . CYS A 1 309 ? -13.519 4.737 4.773 1.00 67.62 309 CYS A O 1
ATOM 2311 N N . VAL A 1 310 ? -11.712 5.465 3.666 1.00 68.56 310 VAL A N 1
ATOM 2312 C CA . VAL A 1 310 ? -10.951 5.844 4.862 1.00 68.56 310 VAL A CA 1
ATOM 2313 C C . VAL A 1 310 ? -11.682 6.957 5.599 1.00 68.56 310 VAL A C 1
ATOM 2315 O O . VAL A 1 310 ? -11.941 6.809 6.786 1.00 68.56 310 VAL A O 1
ATOM 2318 N N . ALA A 1 311 ? -12.097 8.023 4.912 1.00 68.81 311 ALA A N 1
ATOM 2319 C CA . ALA A 1 311 ? -12.847 9.116 5.519 1.00 68.81 311 ALA A CA 1
ATOM 2320 C C . ALA A 1 311 ? -14.134 8.615 6.190 1.00 68.81 311 ALA A C 1
ATOM 2322 O O . ALA A 1 311 ? -14.400 8.977 7.330 1.00 68.81 311 ALA A O 1
ATOM 2323 N N . VAL A 1 312 ? -14.891 7.727 5.544 1.00 67.19 312 VAL A N 1
ATOM 2324 C CA . VAL A 1 312 ? -16.122 7.141 6.097 1.00 67.19 312 VAL A CA 1
ATOM 2325 C C . VAL A 1 312 ? -15.836 6.229 7.292 1.00 67.19 312 VAL A C 1
ATOM 2327 O O . VAL A 1 312 ? -16.499 6.357 8.319 1.00 67.19 312 VAL A O 1
ATOM 2330 N N . LEU A 1 313 ? -14.834 5.350 7.202 1.00 63.84 313 LEU A N 1
ATOM 2331 C CA . LEU A 1 313 ? -14.429 4.460 8.300 1.00 63.84 313 LEU A CA 1
ATOM 2332 C C . LEU A 1 313 ? -13.927 5.238 9.520 1.00 63.84 313 LEU A C 1
ATOM 2334 O O . LEU A 1 313 ? -14.026 4.765 10.654 1.00 63.84 313 LEU A O 1
ATOM 2338 N N . VAL A 1 314 ? -13.382 6.425 9.279 1.00 61.59 314 VAL A N 1
ATOM 2339 C CA . VAL A 1 314 ? -12.765 7.281 10.283 1.00 61.59 314 VAL A CA 1
ATOM 2340 C C . VAL A 1 314 ? -13.759 8.307 10.850 1.00 61.59 314 VAL A C 1
ATOM 2342 O O . VAL A 1 314 ? -13.579 8.748 11.985 1.00 61.59 314 VAL A O 1
ATOM 2345 N N . HIS A 1 315 ? -14.833 8.662 10.132 1.00 66.25 315 HIS A N 1
ATOM 2346 C CA . HIS A 1 315 ? -15.756 9.728 10.533 1.00 66.25 315 HIS A CA 1
ATOM 2347 C C . HIS A 1 315 ? -16.908 9.230 11.438 1.00 66.25 315 HIS A C 1
ATOM 2349 O O . HIS A 1 315 ? -17.894 8.663 10.959 1.00 66.25 315 HIS A O 1
ATOM 2355 N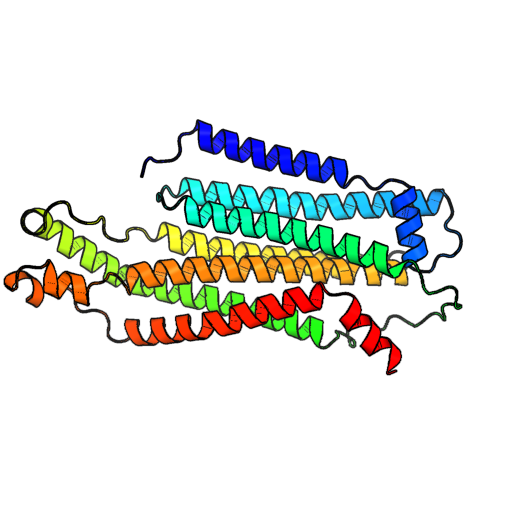 N . PRO A 1 316 ? -16.890 9.529 12.752 1.00 58.59 316 PRO A N 1
ATOM 2356 C CA . PRO A 1 316 ? -17.863 8.998 13.713 1.00 58.59 316 PRO A CA 1
ATOM 2357 C C . PRO A 1 316 ? -19.298 9.517 13.523 1.00 58.59 316 PRO A C 1
ATOM 2359 O O . PRO A 1 316 ? -20.244 8.904 14.015 1.00 58.59 316 PRO A O 1
ATOM 2362 N N . ALA A 1 317 ? -19.497 10.650 12.839 1.00 64.06 317 ALA A N 1
ATOM 2363 C CA . ALA A 1 317 ? -20.832 11.240 12.697 1.00 64.06 317 ALA A CA 1
ATOM 2364 C C . ALA A 1 317 ? -21.725 10.519 11.675 1.00 64.06 317 ALA A C 1
ATOM 2366 O O . ALA A 1 317 ? -22.947 10.570 11.808 1.00 64.06 317 ALA A O 1
ATOM 2367 N N . LEU A 1 318 ? -21.138 9.846 10.675 1.00 61.75 318 LEU A N 1
ATOM 2368 C CA . LEU A 1 318 ? -21.911 9.101 9.674 1.00 61.75 318 LEU A CA 1
ATOM 2369 C C . LEU A 1 318 ? -22.557 7.858 10.295 1.00 61.75 318 LEU A C 1
ATOM 2371 O O . LEU A 1 318 ? -23.688 7.520 9.960 1.00 61.75 318 LEU A O 1
ATOM 2375 N N . TRP A 1 319 ? -21.897 7.266 11.291 1.00 60.25 319 TRP A N 1
ATOM 2376 C CA . TRP A 1 319 ? -22.425 6.143 12.061 1.00 60.25 319 TRP A CA 1
ATOM 2377 C C . TRP A 1 319 ? -23.710 6.521 12.812 1.00 60.25 319 TRP A C 1
ATOM 2379 O O . TRP A 1 319 ? -24.723 5.831 12.715 1.00 60.25 319 TRP A O 1
ATOM 2389 N N . ARG A 1 320 ? -23.728 7.668 13.505 1.00 62.31 320 ARG A N 1
ATOM 2390 C CA . ARG A 1 320 ? -24.864 8.048 14.370 1.00 62.31 320 ARG A CA 1
ATOM 2391 C C . ARG A 1 320 ? -26.193 8.235 13.630 1.00 62.31 320 ARG A C 1
ATOM 2393 O O . ARG A 1 320 ? -27.232 8.255 14.284 1.00 62.31 320 ARG A O 1
ATOM 2400 N N . ARG A 1 321 ? -26.189 8.413 12.302 1.00 61.00 321 ARG A N 1
ATOM 2401 C CA . ARG A 1 321 ? -27.431 8.542 11.519 1.00 61.00 321 ARG A CA 1
ATOM 2402 C C . ARG A 1 321 ? -28.103 7.197 11.252 1.00 61.00 321 ARG A C 1
ATOM 2404 O O . ARG A 1 321 ? -29.323 7.152 11.318 1.00 61.00 321 ARG A O 1
ATOM 2411 N N . GLY A 1 322 ? -27.338 6.125 11.033 1.00 57.78 322 GLY A N 1
ATOM 2412 C CA . GLY A 1 322 ? -27.901 4.793 10.777 1.00 57.78 322 GLY A CA 1
ATOM 2413 C C . GLY A 1 322 ? -28.618 4.193 11.990 1.00 57.78 322 GLY A C 1
ATOM 2414 O O . GLY A 1 322 ? -29.629 3.517 11.841 1.00 57.78 322 GLY A O 1
ATOM 2415 N N . GLU A 1 323 ? -28.153 4.506 13.203 1.00 55.97 323 GLU A N 1
ATOM 2416 C CA . GLU A 1 323 ? -28.753 4.011 14.452 1.00 55.97 323 GLU A CA 1
ATOM 2417 C C . GLU A 1 323 ? -30.044 4.734 14.861 1.00 55.97 323 GLU A C 1
ATOM 2419 O O . GLU A 1 323 ? -30.767 4.240 15.719 1.00 55.97 323 GLU A O 1
ATOM 2424 N N . ARG A 1 324 ? -30.350 5.900 14.277 1.00 58.38 324 ARG A N 1
ATOM 2425 C CA . ARG A 1 324 ? -31.596 6.632 14.573 1.00 58.38 324 ARG A CA 1
ATOM 2426 C C . ARG A 1 324 ? -32.757 6.241 13.663 1.00 58.38 324 ARG A C 1
ATOM 2428 O O . ARG A 1 324 ? -33.888 6.613 13.952 1.00 58.38 324 ARG A O 1
ATOM 2435 N N . SER A 1 325 ? -32.482 5.530 12.573 1.00 52.81 325 SER A N 1
ATOM 2436 C CA . SER A 1 325 ? -33.470 5.146 11.561 1.00 52.81 325 SER A CA 1
ATOM 2437 C C . SER A 1 325 ? -34.015 3.717 11.707 1.00 52.81 325 SER A C 1
ATOM 2439 O O . SER A 1 325 ? -34.778 3.297 10.842 1.00 52.81 325 SER A O 1
ATOM 2441 N N . GLY A 1 326 ? -33.660 2.971 12.764 1.00 49.75 326 GLY A N 1
ATOM 2442 C CA . GLY A 1 326 ? -34.163 1.608 13.008 1.00 49.75 326 GLY A CA 1
ATOM 2443 C C . GLY A 1 326 ? -34.200 1.210 14.476 1.00 49.75 326 GLY A C 1
ATOM 2444 O O . GLY A 1 326 ? -35.163 0.517 14.863 1.00 49.75 326 GLY A O 1
#

Secondary structure (DSSP, 8-state):
-PPPPHHHHHHHHHHHHHHHHHHHHHH---HHHHHHHHHHTT-SS--HHHHHHHHHHHHHHHHHHHHHHHHHHHHHHHHHHHT--S-HHHHHHHHHHHHHHHHHHHHHHHHHHHHHTTS--S--------TTTT--HHHHHHHHHHHHHHHHHHHHHHHHHHHHHHHHHHHHHHHTTHHHH-S-------SHHHHHHHHHHHHHHHHHHHHHHHHHSSPPPS-HHHHHHHHHHHHHHHHHHHHHHHHHHHHHHHHHHHHHH-SSHHHHHHHHS-HHHHTTS-PPPTTHHHHHHHHHHHHHHHHHHHHHHHHHHH-HHHHHHHTT--

Solvent-accessible surface area (backbone atoms only — not comparable to full-atom values): 18341 Å² total; per-residue (Å²): 116,78,71,80,48,74,66,54,56,49,50,48,54,50,51,49,51,45,53,40,50,50,48,54,60,73,56,56,52,45,50,69,53,14,39,52,50,42,41,74,73,66,41,90,76,68,49,73,66,54,12,43,50,43,12,51,52,52,35,57,55,46,47,54,54,45,50,49,52,54,48,47,45,54,47,52,45,50,58,58,57,72,68,64,67,70,56,57,68,58,52,50,48,50,41,49,46,50,53,50,48,53,50,47,52,53,48,42,61,49,55,49,51,67,73,61,74,80,78,81,92,70,84,82,74,90,73,81,84,66,86,66,92,65,63,48,71,65,55,55,49,51,51,51,50,33,49,51,32,42,51,50,23,51,50,33,32,52,52,36,57,60,48,46,56,54,42,49,53,49,44,53,56,44,66,76,40,40,89,82,67,48,98,67,75,85,65,88,72,71,66,63,64,49,52,47,47,47,52,52,47,53,49,44,51,50,50,26,49,48,48,29,46,58,37,68,69,55,81,85,56,98,60,54,71,64,51,53,55,50,24,54,51,50,24,50,54,36,48,54,52,35,32,53,51,29,47,53,45,24,53,51,30,42,53,52,34,42,57,71,72,55,49,59,48,71,66,42,49,73,72,70,44,58,75,85,54,57,80,74,50,80,75,76,61,85,65,50,63,62,51,50,53,51,56,55,65,49,43,59,60,51,50,51,50,49,54,48,49,49,50,57,78,58,40,64,70,69,57,62,56,63,69,74,76,116

Sequence (326 aa):
MPTPTPAELLGLGLAGAAAAGLGLRFSSPTPRRGEAFLQCCGVAAPTPEECERAATYLRQHRQIFLVLVVLLVPGLTGLTALVGEGEASLIWGLAGGLVGGALLTLVVAEVSRSTSRRQSTGRLRRRPCRVLRSLDPFHLAAIVVTLALFVCGLLAAVVGFAAQRWAHHVVTWYSQRADLIGAVATPPQGFARLWLVLTLLVAVAAATTAAVWLSLFRYPEPDDSLDAVLRLRTARVALGTGALACALLTIAALRRLTVIVMPRLDVWVERALPPALAWDFPALPGWLPPVHQILDSFLAPVLTGCALCVAVLVHPALWRRGERSG

Mean predicted aligned error: 10.39 Å

pLDDT: mean 71.37, std 11.97, range [42.91, 94.0]

Foldseek 3Di:
DDQDDPVNLVVLLVVLVVVLVVQLVVQQFDLVNLVLLVVVVPPVDQDSVSSVVSSVVSSVLSVVVSCCLSCLLSVLLSLVSVVRDPPVVLSCCLSCLLVVVLVVLVVLVVVLSVVVPPDDPDDDDDDDCPQPVPPPVLNVLLVVLLVVLLVLLVLLLVLLVVLLVVLVVQQVLCVVCCVPQDPDDDGLDDPSQSVSLNVSSVVLVVQLVVQLCCLVVDDQDPVNPSSSVVSVLSNLSSSLSSSSSSLSSSVSSLVSLCSSLPPVCVVCLVPRDDPVVSVVRRDDDPVSVVSSVVSVVVSVVSVVSSVVSSCVSSPSVVVVVVVVVD